Protein AF-A0A6A2FJX7-F1 (afdb_monomer_lite)

Sequence (366 aa):
MKFFAILILALLATTQVLWGQSGGRESLEQTYNAQRAATLMATHYNAATLQTLQKQVDVWAKLCLLESHNAENWFNYYMIVRQYQLQSNKGIISNEGDKSLTTIAAKMDSAITQKSFETYMVNYFEAPTYEKATQYLTDAEKISPQHPIILPELVKYYHHTGNYTQRNLLLQKLPQIAPKTGLYALSKAMADNLPDSSCVITNGEYDTYALWLAALNAGKHITVYSLKFEGTEKGHSNNTTPNASALQKVLTTIPKNKSVYISLTVNPDYYSTILPQLYNMGVCYQYSASAVDNIPFLNNTLVEKQPVSPYPSTGTEVLKNLMPGYIVLYRHYKTTDTTKAAQTKQAAKDFAQQLGFWNNYQSYFN

Radius of gyration: 26.8 Å; chains: 1; bounding box: 84×80×67 Å

Secondary structure (DSSP, 8-state):
---------------------SHHHHHHHHHHHTTHHHHHHHHTSS---HHHHHHHHHHHHHHHHHSTT-HHHHHHHHHHHHHHHHHHTTT---HHHHHHHHHHHHHHHHH--S--HHHHHHHHHH-SSHHHHHHHHHHHHHH-TT-TTTHHHHHHHHHHTT-HHHHHHHHTT-GGG-TTBHHHHHHHHHHHHSPTT-EEEESSHHHHHHHHHHHHHTT---EEEETTTTT-SS-S-------HHHHHHHHHHS-TTS-EEEETTS-HHHHGGGGGGEEE-SSEEEE-SS----HHHHIIIIIIS-TTPSPPSB-GGGGGGGHHHHHHHHHHHHHH-HHHHHHHHHHHHHHHHHTT-GGGTGGGG-

Structure (mmCIF, N/CA/C/O backbone):
data_AF-A0A6A2FJX7-F1
#
_entry.id   AF-A0A6A2FJX7-F1
#
loop_
_atom_site.group_PDB
_atom_site.id
_atom_site.type_symbol
_atom_site.label_atom_id
_atom_site.label_alt_id
_atom_site.label_comp_id
_atom_site.label_asym_id
_atom_site.label_entity_id
_atom_site.label_seq_id
_atom_site.pdbx_PDB_ins_code
_atom_site.Cartn_x
_atom_site.Cartn_y
_atom_site.Cartn_z
_atom_site.occupancy
_atom_site.B_iso_or_equiv
_atom_site.auth_seq_id
_atom_site.auth_comp_id
_atom_site.auth_asym_id
_atom_site.auth_atom_id
_atom_site.pdbx_PDB_model_num
ATOM 1 N N . MET A 1 1 ? 57.998 58.286 -13.154 1.00 32.59 1 MET A N 1
ATOM 2 C CA . MET A 1 1 ? 57.175 59.214 -13.965 1.00 32.59 1 MET A CA 1
ATOM 3 C C . MET A 1 1 ? 56.041 58.402 -14.554 1.00 32.59 1 MET A C 1
ATOM 5 O O . MET A 1 1 ? 56.302 57.495 -15.319 1.00 32.59 1 MET A O 1
ATOM 9 N N . LYS A 1 2 ? 54.909 58.390 -13.858 1.00 24.33 2 LYS A N 1
ATOM 10 C CA . LYS A 1 2 ? 53.730 59.242 -14.075 1.00 24.33 2 LYS A CA 1
ATOM 11 C C . LYS A 1 2 ? 52.904 58.791 -15.292 1.00 24.33 2 LYS A C 1
ATOM 13 O O . LYS A 1 2 ? 53.394 58.920 -16.400 1.00 24.33 2 LYS A O 1
ATOM 18 N N . PHE A 1 3 ? 51.772 58.119 -15.023 1.00 22.23 3 PHE A N 1
ATOM 19 C CA . PHE A 1 3 ? 50.376 58.604 -15.208 1.00 22.23 3 PHE A CA 1
ATOM 20 C C . PHE A 1 3 ? 49.955 58.524 -16.695 1.00 22.23 3 PHE A C 1
ATOM 22 O O . PHE A 1 3 ? 50.705 58.979 -17.539 1.00 22.23 3 PHE A O 1
ATOM 29 N N . PHE A 1 4 ? 48.804 58.015 -17.139 1.00 23.86 4 PHE A N 1
ATOM 30 C CA . PHE A 1 4 ? 47.545 57.540 -16.548 1.00 23.86 4 PHE A CA 1
ATOM 31 C C . PHE A 1 4 ? 46.803 56.806 -17.701 1.00 23.86 4 PHE A C 1
ATOM 33 O O . PHE A 1 4 ? 47.006 57.164 -18.855 1.00 23.86 4 PHE A O 1
ATOM 40 N N . ALA A 1 5 ? 46.134 55.674 -17.456 1.00 25.27 5 ALA A N 1
ATOM 41 C CA . ALA A 1 5 ? 44.665 55.554 -17.371 1.00 25.27 5 ALA A CA 1
ATOM 42 C C . ALA A 1 5 ? 43.927 55.882 -18.697 1.00 25.27 5 ALA A C 1
ATOM 44 O O . ALA A 1 5 ? 44.123 56.938 -19.278 1.00 25.27 5 ALA A O 1
ATOM 45 N N . ILE A 1 6 ? 43.031 55.032 -19.210 1.00 27.70 6 ILE A N 1
ATOM 46 C CA . ILE A 1 6 ? 41.711 54.783 -18.609 1.00 27.70 6 ILE A CA 1
ATOM 47 C C . ILE A 1 6 ? 41.029 53.532 -19.219 1.00 27.70 6 ILE A C 1
ATOM 49 O O . ILE A 1 6 ? 40.987 53.396 -20.436 1.00 27.70 6 ILE A O 1
ATOM 53 N N . LEU A 1 7 ? 40.440 52.729 -18.309 1.00 24.69 7 LEU A N 1
ATOM 54 C CA . LEU A 1 7 ? 39.303 51.780 -18.405 1.00 24.69 7 LEU A CA 1
ATOM 55 C C . LEU A 1 7 ? 39.411 50.597 -19.402 1.00 24.69 7 LEU A C 1
ATOM 57 O O . LEU A 1 7 ? 39.665 50.780 -20.576 1.00 24.69 7 LEU A O 1
ATOM 61 N N . ILE A 1 8 ? 39.149 49.338 -19.032 1.00 25.38 8 ILE A N 1
ATOM 62 C CA . ILE A 1 8 ? 38.046 48.856 -18.186 1.00 25.38 8 ILE A CA 1
ATOM 63 C C . ILE A 1 8 ? 38.514 47.715 -17.267 1.00 25.38 8 ILE A C 1
ATOM 65 O O . ILE A 1 8 ? 38.969 46.660 -17.701 1.00 25.38 8 ILE A O 1
ATOM 69 N N . LEU A 1 9 ? 38.333 47.958 -15.971 1.00 24.45 9 LEU A N 1
ATOM 70 C CA . LEU A 1 9 ? 38.294 46.984 -14.889 1.00 24.45 9 LEU A CA 1
ATOM 71 C C . LEU A 1 9 ? 36.961 46.227 -14.977 1.00 24.45 9 LEU A C 1
ATOM 73 O O . LEU A 1 9 ? 35.924 46.799 -14.656 1.00 24.45 9 LEU A O 1
ATOM 77 N N . ALA A 1 10 ? 36.986 44.963 -15.392 1.00 22.89 10 ALA A N 1
ATOM 78 C CA . ALA A 1 10 ? 35.996 43.963 -14.995 1.00 22.89 10 ALA A CA 1
ATOM 79 C C . ALA A 1 10 ? 36.497 42.560 -15.365 1.00 22.89 10 ALA A C 1
ATOM 81 O O . ALA A 1 10 ? 36.579 42.204 -16.534 1.00 22.89 10 ALA A O 1
ATOM 82 N N . LEU A 1 11 ? 36.782 41.772 -14.326 1.00 25.22 11 LEU A N 1
ATOM 83 C CA . LEU A 1 11 ? 36.926 40.314 -14.340 1.00 25.22 11 LEU A CA 1
ATOM 84 C C . LEU A 1 11 ? 38.168 39.725 -15.029 1.00 25.22 11 LEU A C 1
ATOM 86 O O . LEU A 1 11 ? 38.108 38.923 -15.955 1.00 25.22 11 LEU A O 1
ATOM 90 N N . LEU A 1 12 ? 39.305 39.970 -14.377 1.00 24.81 12 LEU A N 1
ATOM 91 C CA . LEU A 1 12 ? 40.209 38.880 -14.004 1.00 24.81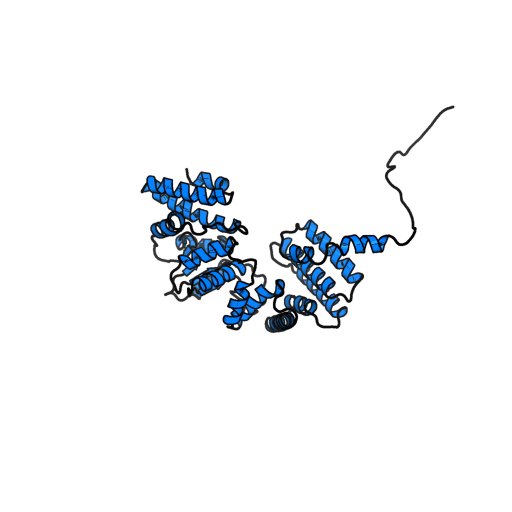 12 LEU A CA 1
ATOM 92 C C . LEU A 1 12 ? 39.443 37.866 -13.135 1.00 24.81 12 LEU A C 1
ATOM 94 O O . LEU A 1 12 ? 39.370 38.009 -11.919 1.00 24.81 12 LEU A O 1
ATOM 98 N N . ALA A 1 13 ? 38.864 36.852 -13.770 1.00 24.25 13 ALA A N 1
ATOM 99 C CA . ALA A 1 13 ? 38.635 35.546 -13.166 1.00 24.25 13 ALA A CA 1
ATOM 100 C C . ALA A 1 13 ? 38.558 34.499 -14.286 1.00 24.25 13 ALA A C 1
ATOM 102 O O . ALA A 1 13 ? 37.534 34.310 -14.933 1.00 24.25 13 ALA A O 1
ATOM 103 N N . THR A 1 14 ? 39.708 33.851 -14.486 1.00 26.73 14 THR A N 1
ATOM 104 C CA . THR A 1 14 ? 39.883 32.496 -15.033 1.00 26.73 14 THR A CA 1
ATOM 105 C C . THR A 1 14 ? 39.552 32.267 -16.514 1.00 26.73 14 THR A C 1
ATOM 107 O O . THR A 1 14 ? 38.539 31.684 -16.880 1.00 26.73 14 THR A O 1
ATOM 110 N N . THR A 1 15 ? 40.501 32.695 -17.353 1.00 26.95 15 THR A N 1
ATOM 111 C CA . THR A 1 15 ? 41.178 31.884 -18.390 1.00 26.95 15 THR A CA 1
ATOM 112 C C . THR A 1 15 ? 40.344 30.891 -19.218 1.00 26.95 15 THR A C 1
ATOM 114 O O . THR A 1 15 ? 40.236 29.707 -18.906 1.00 26.95 15 THR A O 1
ATOM 117 N N . GLN A 1 16 ? 39.917 31.371 -20.385 1.00 23.28 16 GLN A N 1
ATOM 118 C CA . GLN A 1 16 ? 40.201 30.749 -21.689 1.00 23.28 16 GLN A CA 1
ATOM 119 C C . GLN A 1 16 ? 41.732 30.451 -21.814 1.00 23.28 16 GLN A C 1
ATOM 121 O O . GLN A 1 16 ? 42.513 31.201 -21.242 1.00 23.28 16 GLN A O 1
ATOM 126 N N . VAL A 1 17 ? 42.301 29.457 -22.516 1.00 26.88 17 VAL A N 1
ATOM 127 C CA . VAL A 1 17 ? 41.831 28.623 -23.628 1.00 26.88 17 VAL A CA 1
ATOM 128 C C . VAL A 1 17 ? 42.918 27.576 -23.989 1.00 26.88 17 VAL A C 1
ATOM 130 O O . VAL A 1 17 ? 44.106 27.843 -23.856 1.00 26.88 17 VAL A O 1
ATOM 133 N N . LEU A 1 18 ? 42.457 26.441 -24.526 1.00 25.78 18 LEU A N 1
ATOM 134 C CA . LEU A 1 18 ? 43.074 25.524 -25.507 1.00 25.78 18 LEU A CA 1
ATOM 135 C C . LEU A 1 18 ? 44.169 24.481 -25.149 1.00 25.78 18 LEU A C 1
ATOM 137 O O . LEU A 1 18 ? 45.358 24.760 -25.123 1.00 25.78 18 LEU A O 1
ATOM 141 N N . TRP A 1 19 ? 43.686 23.227 -25.109 1.00 28.08 19 TRP A N 1
ATOM 142 C CA . TRP A 1 19 ? 44.184 21.988 -25.748 1.00 28.08 19 TRP A CA 1
ATOM 143 C C . TRP A 1 19 ? 45.569 21.423 -25.383 1.00 28.08 19 TRP A C 1
ATOM 145 O O . TRP A 1 19 ? 46.608 21.880 -25.841 1.00 28.08 19 TRP A O 1
ATOM 155 N N . GLY A 1 20 ? 45.526 20.273 -24.697 1.00 23.72 20 GLY A N 1
ATOM 156 C CA . GLY A 1 20 ? 46.658 19.373 -24.479 1.00 23.72 20 GLY A CA 1
ATOM 157 C C . GLY A 1 20 ? 46.232 18.030 -23.868 1.00 23.72 20 GLY A C 1
ATOM 158 O O . GLY A 1 20 ? 46.416 17.813 -22.685 1.00 23.72 20 GLY A O 1
ATOM 159 N N . GLN A 1 21 ? 45.622 17.175 -24.697 1.00 32.28 21 GLN A N 1
ATOM 160 C CA . GLN A 1 21 ? 45.654 15.698 -24.695 1.00 32.28 21 GLN A CA 1
ATOM 161 C C . GLN A 1 21 ? 45.256 14.861 -23.442 1.00 32.28 21 GLN A C 1
ATOM 163 O O . GLN A 1 21 ? 45.859 14.896 -22.378 1.00 32.28 21 GLN A O 1
ATOM 168 N N . SER A 1 22 ? 44.308 13.940 -23.679 1.00 32.31 22 SER A N 1
ATOM 169 C CA . SER A 1 22 ? 44.063 12.642 -23.000 1.00 32.31 22 SER A CA 1
ATOM 170 C C . SER A 1 22 ? 43.387 12.547 -21.616 1.00 32.31 22 SER A C 1
ATOM 172 O O . SER A 1 22 ? 42.877 11.479 -21.306 1.00 32.31 22 SER A O 1
ATOM 174 N N . GLY A 1 23 ? 43.217 13.618 -20.834 1.00 27.97 23 GLY A N 1
ATOM 175 C CA . GLY A 1 23 ? 42.648 13.508 -19.465 1.00 27.97 23 GLY A CA 1
ATOM 176 C C . GLY A 1 23 ? 41.108 13.475 -19.313 1.00 27.97 23 GLY A C 1
ATOM 177 O O . GLY A 1 23 ? 40.588 13.355 -18.202 1.00 27.97 23 GLY A O 1
ATOM 178 N N . GLY A 1 24 ? 40.345 13.628 -20.402 1.00 31.97 24 GLY A N 1
ATOM 179 C CA . GLY A 1 24 ? 38.882 13.814 -20.338 1.00 31.97 24 GLY A CA 1
ATOM 180 C C . GLY A 1 24 ? 38.048 12.529 -20.264 1.00 31.97 24 GLY A C 1
ATOM 181 O O . GLY A 1 24 ? 36.939 12.553 -19.739 1.00 31.97 24 GLY A O 1
ATOM 182 N N . ARG A 1 25 ? 38.562 11.407 -20.784 1.00 37.59 25 ARG A N 1
ATOM 183 C CA . ARG A 1 25 ? 37.856 10.112 -20.770 1.00 37.59 25 ARG A CA 1
ATOM 184 C C . ARG A 1 25 ? 38.068 9.365 -19.456 1.00 37.59 25 ARG A C 1
ATOM 186 O O . ARG A 1 25 ? 37.096 8.910 -18.869 1.00 37.59 25 ARG A O 1
ATOM 193 N N . GLU A 1 26 ? 39.297 9.355 -18.942 1.00 34.72 26 GLU A N 1
ATOM 194 C CA . GLU A 1 26 ? 39.631 8.676 -17.683 1.00 34.72 26 GLU A CA 1
ATOM 195 C C . GLU A 1 26 ? 38.956 9.315 -16.464 1.00 34.72 26 GLU A C 1
ATOM 197 O O . GLU A 1 26 ? 38.503 8.597 -15.581 1.00 34.72 26 GLU A O 1
ATOM 202 N N . SER A 1 27 ? 38.801 10.644 -16.421 1.00 43.03 27 SER A N 1
ATOM 203 C CA . SER A 1 27 ? 38.123 11.307 -15.294 1.00 43.03 27 SER A CA 1
ATOM 204 C C . SER A 1 27 ? 36.605 11.093 -15.295 1.00 43.03 27 SER A C 1
ATOM 206 O O . SER A 1 27 ? 35.997 10.980 -14.225 1.00 43.03 27 SER A O 1
ATOM 208 N N . LEU A 1 28 ? 35.991 10.968 -16.477 1.00 41.03 28 LEU A N 1
ATOM 209 C CA . LEU A 1 28 ? 34.579 10.614 -16.609 1.00 41.03 28 LEU A CA 1
ATOM 210 C C . LEU A 1 28 ? 34.341 9.130 -16.350 1.00 41.03 28 LEU A C 1
ATOM 212 O O . LEU A 1 28 ? 33.343 8.835 -15.721 1.00 41.03 28 LEU A O 1
ATOM 216 N N . GLU A 1 29 ? 35.234 8.220 -16.745 1.00 39.03 29 GLU A N 1
ATOM 217 C CA . GLU A 1 29 ? 35.116 6.779 -16.466 1.00 39.03 29 GLU A CA 1
ATOM 218 C C . GLU A 1 29 ? 35.438 6.423 -15.003 1.00 39.03 29 GLU A C 1
ATOM 220 O O . GLU A 1 29 ? 34.772 5.570 -14.418 1.00 39.03 29 GLU A O 1
ATOM 225 N N . GLN A 1 30 ? 36.400 7.092 -14.358 1.00 38.00 30 GLN A N 1
ATOM 226 C CA . GLN A 1 30 ? 36.784 6.800 -12.966 1.00 38.00 30 GLN A CA 1
ATOM 227 C C . GLN A 1 30 ? 35.785 7.335 -11.933 1.00 38.00 30 GLN A C 1
ATOM 229 O O . GLN A 1 30 ? 35.464 6.630 -10.976 1.00 38.00 30 GLN A O 1
ATOM 234 N N . THR A 1 31 ? 35.212 8.527 -12.147 1.00 40.97 31 THR A N 1
ATOM 235 C CA . THR A 1 31 ? 34.111 9.054 -11.301 1.00 40.97 31 THR A CA 1
ATOM 236 C C . THR A 1 31 ? 32.842 8.197 -11.418 1.00 40.97 31 THR A C 1
ATOM 238 O O . THR A 1 31 ? 31.934 8.256 -10.594 1.00 40.97 31 THR A O 1
ATOM 241 N N . TYR A 1 32 ? 32.783 7.372 -12.454 1.00 42.72 32 TYR A N 1
ATOM 242 C CA . TYR A 1 32 ? 31.590 6.708 -12.928 1.00 42.72 32 TYR A CA 1
ATOM 243 C C . TYR A 1 32 ? 31.599 5.211 -12.639 1.00 42.72 32 TYR A C 1
ATOM 245 O O . TYR A 1 32 ? 30.581 4.687 -12.212 1.00 42.72 32 TYR A O 1
ATOM 253 N N . ASN A 1 33 ? 32.739 4.531 -12.738 1.00 41.12 33 ASN A N 1
ATOM 254 C CA . ASN A 1 33 ? 32.827 3.082 -12.546 1.00 41.12 33 ASN A CA 1
ATOM 255 C C . ASN A 1 33 ? 32.845 2.634 -11.071 1.00 41.12 33 ASN A C 1
ATOM 257 O O . ASN A 1 33 ? 32.415 1.522 -10.777 1.00 41.12 33 ASN A O 1
ATOM 261 N N . ALA A 1 34 ? 33.242 3.482 -10.116 1.00 38.44 34 ALA A N 1
ATOM 262 C CA . ALA A 1 34 ? 33.296 3.093 -8.697 1.00 38.44 34 ALA A CA 1
ATOM 263 C C . ALA A 1 34 ? 31.963 3.277 -7.935 1.00 38.44 34 ALA A C 1
ATOM 265 O O . ALA A 1 34 ? 31.749 2.649 -6.901 1.00 38.44 34 ALA A O 1
ATOM 266 N N . GLN A 1 35 ? 31.041 4.106 -8.444 1.00 35.75 35 GLN A N 1
ATOM 267 C CA . GLN A 1 35 ? 29.742 4.393 -7.807 1.00 35.75 35 GLN A CA 1
ATOM 268 C C . GLN A 1 35 ? 28.544 3.675 -8.464 1.00 35.75 35 GLN A C 1
ATOM 270 O O . GLN A 1 35 ? 27.438 3.728 -7.915 1.00 35.75 35 GLN A O 1
ATOM 275 N N . ARG A 1 36 ? 28.729 3.003 -9.616 1.00 45.00 36 ARG A N 1
ATOM 276 C CA . ARG A 1 36 ? 27.643 2.786 -10.592 1.00 45.00 36 ARG A CA 1
ATOM 277 C C . ARG A 1 36 ? 26.714 1.590 -10.440 1.00 45.00 36 ARG A C 1
ATOM 279 O O . ARG A 1 36 ? 25.547 1.754 -10.748 1.00 45.00 36 ARG A O 1
ATOM 286 N N . ALA A 1 37 ? 27.137 0.416 -9.991 1.00 40.09 37 ALA A N 1
ATOM 287 C CA . ALA A 1 37 ? 26.229 -0.742 -10.058 1.00 40.09 37 ALA A CA 1
ATOM 288 C C . ALA A 1 37 ? 25.327 -0.876 -8.812 1.00 40.09 37 ALA A C 1
ATOM 290 O O . ALA A 1 37 ? 24.130 -1.133 -8.916 1.00 40.09 37 ALA A O 1
ATOM 291 N N . ALA A 1 38 ? 25.872 -0.636 -7.615 1.00 34.19 38 ALA A N 1
ATOM 292 C CA . ALA A 1 38 ? 25.143 -0.847 -6.359 1.00 34.19 38 ALA A CA 1
ATOM 293 C C . ALA A 1 38 ? 24.299 0.368 -5.917 1.00 34.19 38 ALA A C 1
ATOM 295 O O . ALA A 1 38 ? 23.233 0.202 -5.325 1.00 34.19 38 ALA A O 1
ATOM 296 N N . THR A 1 39 ? 24.737 1.593 -6.231 1.00 38.31 39 THR A N 1
ATOM 297 C CA . THR A 1 39 ? 24.048 2.830 -5.814 1.00 38.31 39 THR A CA 1
ATOM 298 C C . THR A 1 39 ? 22.871 3.183 -6.730 1.00 38.31 39 THR A C 1
ATOM 300 O O . THR A 1 39 ? 21.885 3.751 -6.269 1.00 38.31 39 THR A O 1
ATOM 303 N N . LEU A 1 40 ? 22.928 2.819 -8.017 1.00 43.59 40 LEU A N 1
ATOM 304 C CA . LEU A 1 40 ? 21.886 3.157 -8.995 1.00 43.59 40 LEU A CA 1
ATOM 305 C C . LEU A 1 40 ? 20.632 2.292 -8.871 1.00 43.59 40 LEU A C 1
ATOM 307 O O . LEU A 1 40 ? 19.528 2.816 -8.982 1.00 43.59 40 LEU A O 1
ATOM 311 N N . MET A 1 41 ? 20.754 1.012 -8.517 1.00 40.62 41 MET A N 1
ATOM 312 C CA . MET A 1 41 ? 19.580 0.209 -8.144 1.00 40.62 41 MET A CA 1
ATOM 313 C C . MET A 1 41 ? 18.903 0.739 -6.866 1.00 40.62 41 MET A C 1
ATOM 315 O O . MET A 1 41 ? 17.680 0.668 -6.737 1.00 40.62 41 MET A O 1
ATOM 319 N N . ALA A 1 42 ? 19.667 1.361 -5.959 1.00 35.47 42 ALA A N 1
ATOM 320 C CA . ALA A 1 42 ? 19.131 2.002 -4.760 1.00 35.47 42 ALA A CA 1
ATOM 321 C C . ALA A 1 42 ? 18.431 3.350 -5.040 1.00 35.47 42 ALA A C 1
ATOM 323 O O . ALA A 1 42 ? 17.578 3.759 -4.251 1.00 35.47 42 ALA A O 1
ATOM 324 N N . THR A 1 43 ? 18.729 4.044 -6.147 1.00 41.66 43 THR A N 1
ATOM 325 C CA . THR A 1 43 ? 18.054 5.308 -6.512 1.00 41.66 43 THR A CA 1
ATOM 326 C C . THR A 1 43 ? 16.741 5.114 -7.255 1.00 41.66 43 THR A C 1
ATOM 328 O O . THR A 1 43 ? 15.934 6.033 -7.261 1.00 41.66 43 THR A O 1
ATOM 331 N N . HIS A 1 44 ? 16.466 3.928 -7.809 1.00 43.66 44 HIS A N 1
ATOM 332 C CA . HIS A 1 44 ? 15.192 3.678 -8.495 1.00 43.66 44 HIS A CA 1
ATOM 333 C C . HIS A 1 44 ? 13.988 3.570 -7.539 1.00 43.66 44 HIS A C 1
ATOM 335 O O . HIS A 1 44 ? 12.838 3.575 -7.975 1.00 43.66 44 HIS A O 1
ATOM 341 N N . TYR A 1 45 ? 14.253 3.481 -6.234 1.00 40.53 45 TYR A N 1
ATOM 342 C CA . TYR A 1 45 ? 13.247 3.306 -5.186 1.00 40.53 45 TYR A CA 1
ATOM 343 C C . TYR A 1 45 ? 13.334 4.346 -4.060 1.00 40.53 45 TYR A C 1
ATOM 345 O O . TYR A 1 45 ? 12.478 4.347 -3.178 1.00 40.53 45 TYR A O 1
ATOM 353 N N . ASN A 1 46 ? 14.330 5.238 -4.082 1.00 47.16 46 ASN A N 1
ATOM 354 C CA . ASN A 1 46 ? 14.499 6.285 -3.075 1.00 47.16 46 ASN A CA 1
ATOM 355 C C . ASN A 1 46 ? 14.090 7.655 -3.625 1.00 47.16 46 ASN A C 1
ATOM 357 O O . ASN A 1 46 ? 14.266 7.939 -4.806 1.00 47.16 46 ASN A O 1
ATOM 361 N N . ALA A 1 47 ? 13.567 8.512 -2.745 1.00 53.19 47 ALA A N 1
ATOM 362 C CA . ALA A 1 47 ? 13.072 9.855 -3.049 1.00 53.19 47 ALA A CA 1
ATOM 363 C C . ALA A 1 47 ? 14.199 10.820 -3.477 1.00 53.19 47 ALA A C 1
ATOM 365 O O . ALA A 1 47 ? 14.603 11.709 -2.727 1.00 53.19 47 ALA A O 1
ATOM 366 N N . ALA A 1 48 ? 14.734 10.643 -4.686 1.00 67.88 48 ALA A N 1
ATOM 367 C CA . ALA A 1 48 ? 15.612 11.618 -5.316 1.00 67.88 48 ALA A CA 1
ATOM 368 C C . ALA A 1 48 ? 14.843 12.932 -5.537 1.00 67.88 48 ALA A C 1
ATOM 370 O O . ALA A 1 48 ? 13.643 12.933 -5.794 1.00 67.88 48 ALA A O 1
ATOM 371 N N . THR A 1 49 ? 15.508 14.083 -5.432 1.00 82.50 49 THR A N 1
ATOM 372 C CA . THR A 1 49 ? 14.871 15.359 -5.791 1.00 82.50 49 THR A CA 1
ATOM 373 C C . THR A 1 49 ? 14.708 15.449 -7.310 1.00 82.50 49 THR A C 1
ATOM 375 O O . THR A 1 49 ? 15.491 14.858 -8.056 1.00 82.50 49 THR A O 1
ATOM 378 N N . LEU A 1 50 ? 13.748 16.248 -7.790 1.00 85.94 50 LEU A N 1
ATOM 379 C CA . LEU A 1 50 ? 13.584 16.504 -9.230 1.00 85.94 50 LEU A CA 1
ATOM 380 C C . LEU A 1 50 ? 14.880 17.000 -9.889 1.00 85.94 50 LEU A C 1
ATOM 382 O O . LEU A 1 50 ? 15.192 16.616 -11.012 1.00 85.94 50 LEU A O 1
ATOM 386 N N . GLN A 1 51 ? 15.667 17.805 -9.170 1.00 86.81 51 GLN A N 1
ATOM 387 C CA . GLN A 1 51 ? 16.968 18.275 -9.643 1.00 86.81 51 GLN A CA 1
ATOM 388 C C . GLN A 1 51 ? 17.973 17.125 -9.804 1.00 86.81 51 GLN A C 1
ATOM 390 O O . GLN A 1 51 ? 18.720 17.093 -10.782 1.00 86.81 51 GLN A O 1
ATOM 395 N N . THR A 1 52 ? 18.004 16.180 -8.861 1.00 85.12 52 THR A N 1
ATOM 396 C CA . THR A 1 52 ? 18.862 14.992 -8.952 1.00 85.12 52 THR A CA 1
ATOM 397 C C . THR A 1 52 ? 18.437 14.098 -10.112 1.00 85.12 52 THR A C 1
ATOM 399 O O . THR A 1 52 ? 19.295 13.681 -10.887 1.00 85.12 52 THR A O 1
ATOM 402 N N . LEU A 1 53 ? 17.133 13.862 -10.281 1.00 87.06 53 LEU A N 1
ATOM 403 C CA . LEU A 1 53 ? 16.605 13.084 -11.403 1.00 87.06 53 LEU A CA 1
ATOM 404 C C . LEU A 1 53 ? 16.969 13.719 -12.750 1.00 87.06 53 LEU A C 1
ATOM 406 O O . LEU A 1 53 ? 17.474 13.024 -13.624 1.00 87.06 53 LEU A O 1
ATOM 410 N N . GLN A 1 54 ? 16.814 15.040 -12.895 1.00 89.19 54 GLN A N 1
ATOM 411 C CA . GLN A 1 54 ? 17.188 15.746 -14.126 1.00 89.19 54 GLN A CA 1
ATOM 412 C C . GLN A 1 54 ? 18.675 15.573 -14.469 1.00 89.19 54 GLN A C 1
ATOM 414 O O . GLN A 1 54 ? 19.018 15.275 -15.609 1.00 89.19 54 GLN A O 1
ATOM 419 N N . LYS A 1 55 ? 19.574 15.705 -13.484 1.00 86.31 55 LYS A N 1
ATOM 420 C CA . LYS A 1 55 ? 21.012 15.479 -13.710 1.00 86.31 55 LYS A CA 1
ATOM 421 C C . LYS A 1 55 ? 21.293 14.047 -14.167 1.00 86.31 55 LYS A C 1
ATOM 423 O O . LYS A 1 55 ? 22.144 13.836 -15.027 1.00 86.31 55 LYS A O 1
ATOM 428 N N . GLN A 1 56 ? 20.593 13.066 -13.598 1.00 86.88 56 GLN A N 1
ATOM 429 C CA . GLN A 1 56 ? 20.743 11.670 -13.999 1.00 86.88 56 GLN A CA 1
ATOM 430 C C . GLN A 1 56 ? 20.204 11.423 -15.414 1.00 86.88 56 GLN A C 1
ATOM 432 O O . GLN A 1 56 ? 20.865 10.724 -16.175 1.00 86.88 56 GLN A O 1
ATOM 437 N N . VAL A 1 57 ? 19.081 12.039 -15.802 1.00 91.06 57 VAL A N 1
ATOM 438 C CA . VAL A 1 57 ? 18.561 12.013 -17.184 1.00 91.06 57 VAL A CA 1
ATOM 439 C C . VAL A 1 57 ? 19.643 12.453 -18.177 1.00 91.06 57 VAL A C 1
ATOM 441 O O . VAL A 1 57 ? 19.907 11.739 -19.144 1.00 91.06 57 VAL A O 1
ATOM 444 N N . ASP A 1 58 ? 20.321 13.574 -17.912 1.00 85.75 58 ASP A N 1
ATOM 445 C CA . ASP A 1 58 ? 21.362 14.107 -18.803 1.00 85.75 58 ASP A CA 1
ATOM 446 C C . ASP A 1 58 ? 22.590 13.190 -18.891 1.00 85.75 58 ASP A C 1
ATOM 448 O O . ASP A 1 58 ? 23.193 13.043 -19.958 1.00 85.75 58 ASP A O 1
ATOM 452 N N . VAL A 1 59 ? 22.978 12.576 -17.768 1.00 88.06 59 VAL A N 1
ATOM 453 C CA . VAL A 1 59 ? 24.066 11.594 -17.728 1.00 88.06 59 VAL A CA 1
ATOM 454 C C . VAL A 1 59 ? 23.684 10.385 -18.573 1.00 88.06 59 VAL A C 1
ATOM 456 O O . VAL A 1 59 ? 24.380 10.088 -19.536 1.00 88.06 59 VAL A O 1
ATOM 459 N N . TRP A 1 60 ? 22.554 9.739 -18.290 1.00 90.88 60 TRP A N 1
ATOM 460 C CA . TRP A 1 60 ? 22.097 8.542 -19.000 1.00 90.88 60 TRP A CA 1
ATOM 461 C C . TRP A 1 60 ? 21.921 8.743 -20.505 1.00 90.88 60 TRP A C 1
ATOM 463 O O . TRP A 1 60 ? 22.359 7.893 -21.283 1.00 90.88 60 TRP A O 1
ATOM 473 N N . ALA A 1 61 ? 21.421 9.905 -20.927 1.00 92.19 61 ALA A N 1
ATOM 474 C CA . ALA A 1 61 ? 21.339 10.260 -22.339 1.00 92.19 61 ALA A CA 1
ATOM 475 C C . ALA A 1 61 ? 22.718 10.259 -23.028 1.00 92.19 61 ALA A C 1
ATOM 477 O O . ALA A 1 61 ? 22.873 9.681 -24.103 1.00 92.19 61 ALA A O 1
ATOM 478 N N . LYS A 1 62 ? 23.741 10.868 -22.409 1.00 89.88 62 LYS A N 1
ATOM 479 C CA . LYS A 1 62 ? 25.104 10.929 -22.975 1.00 89.88 62 LYS A CA 1
ATOM 480 C C . LYS A 1 62 ? 25.744 9.551 -23.096 1.00 89.88 62 LYS A C 1
ATOM 482 O O . LYS A 1 62 ? 26.472 9.293 -24.046 1.00 89.88 62 LYS A O 1
ATOM 487 N N . LEU A 1 63 ? 25.461 8.660 -22.159 1.00 89.00 63 LEU A N 1
ATOM 488 C CA . LEU A 1 63 ? 26.046 7.321 -22.147 1.00 89.00 63 LEU A CA 1
ATOM 489 C C . LEU A 1 63 ? 25.449 6.423 -23.210 1.00 89.00 63 LEU A C 1
ATOM 491 O O . LEU A 1 63 ? 26.178 5.664 -23.830 1.00 89.00 63 LEU A O 1
ATOM 495 N N . CYS A 1 64 ? 24.153 6.567 -23.484 1.00 92.25 64 CYS A N 1
ATOM 496 C CA . CYS A 1 64 ? 23.525 5.887 -24.612 1.00 92.25 64 CYS A CA 1
ATOM 497 C C . CYS A 1 64 ? 24.128 6.330 -25.959 1.00 92.25 64 CYS A C 1
ATOM 499 O O . CYS A 1 64 ? 24.112 5.562 -26.914 1.00 92.25 64 CYS A O 1
ATOM 501 N N . LEU A 1 65 ? 24.681 7.548 -26.054 1.00 90.25 65 LEU A N 1
ATOM 502 C CA . LEU A 1 65 ? 25.414 7.995 -27.247 1.00 90.25 65 LEU A CA 1
ATOM 503 C C . LEU A 1 65 ? 26.829 7.405 -27.325 1.00 90.25 65 LEU A C 1
ATOM 505 O O . LEU A 1 65 ? 27.304 7.120 -28.421 1.00 90.25 65 LEU A O 1
ATOM 509 N N . LEU A 1 66 ? 27.508 7.246 -26.185 1.00 90.69 66 LEU A N 1
ATOM 510 C CA . LEU A 1 66 ? 28.874 6.711 -26.119 1.00 90.69 66 LEU A CA 1
ATOM 511 C C . LEU A 1 66 ? 28.917 5.182 -26.253 1.00 90.69 66 LEU A C 1
ATOM 513 O O . LEU A 1 66 ? 29.828 4.645 -26.876 1.00 90.69 66 LEU A O 1
ATOM 517 N N . GLU A 1 67 ? 27.927 4.498 -25.687 1.00 92.19 67 GLU A N 1
ATOM 518 C CA . GLU A 1 67 ? 27.816 3.042 -25.596 1.00 92.19 67 GLU A CA 1
ATOM 519 C C . GLU A 1 67 ? 26.425 2.597 -26.073 1.00 92.19 67 GLU A C 1
ATOM 521 O O . GLU A 1 67 ? 25.637 2.010 -25.329 1.00 92.19 67 GLU A O 1
ATOM 526 N N . SER A 1 68 ? 26.096 2.898 -27.329 1.00 93.12 68 SER A N 1
ATOM 527 C CA . SER A 1 68 ? 24.758 2.654 -27.889 1.00 93.12 68 SER A CA 1
ATOM 528 C C . SER A 1 68 ? 24.347 1.181 -27.916 1.00 93.12 68 SER A C 1
ATOM 530 O O . SER A 1 68 ? 23.155 0.889 -27.919 1.00 93.12 68 SER A O 1
ATOM 532 N N . HIS A 1 69 ? 25.299 0.250 -27.879 1.00 93.94 69 HIS A N 1
ATOM 533 C CA . HIS A 1 69 ? 25.032 -1.191 -27.838 1.00 93.94 69 HIS A CA 1
ATOM 534 C C . HIS A 1 69 ? 24.862 -1.752 -26.414 1.00 93.94 69 HIS A C 1
ATOM 536 O O . HIS A 1 69 ? 24.703 -2.959 -26.248 1.00 93.94 69 HIS A O 1
ATOM 542 N N . ASN A 1 70 ? 24.889 -0.902 -25.382 1.00 94.25 70 ASN A N 1
ATOM 543 C CA . ASN A 1 70 ? 24.707 -1.312 -23.994 1.00 94.25 70 ASN A CA 1
ATOM 544 C C . ASN A 1 70 ? 23.226 -1.199 -23.581 1.00 94.25 70 ASN A C 1
ATOM 546 O O . ASN A 1 70 ? 22.712 -0.105 -23.336 1.00 94.25 70 ASN A O 1
ATOM 550 N N . ALA A 1 71 ? 22.538 -2.341 -23.487 1.00 95.31 71 ALA A N 1
ATOM 551 C CA . ALA A 1 71 ? 21.120 -2.403 -23.129 1.00 95.31 71 ALA A CA 1
ATOM 552 C C . ALA A 1 71 ? 20.831 -1.860 -21.715 1.00 95.31 71 ALA A C 1
ATOM 554 O O . ALA A 1 71 ? 19.789 -1.239 -21.498 1.00 95.31 71 ALA A O 1
ATOM 555 N N . GLU A 1 72 ? 21.763 -2.024 -20.774 1.00 94.12 72 GLU A N 1
ATOM 556 C CA . GLU A 1 72 ? 21.639 -1.513 -19.404 1.00 94.12 72 GLU A CA 1
ATOM 557 C C . GLU A 1 72 ? 21.635 0.019 -19.376 1.00 94.12 72 GLU A C 1
ATOM 559 O O . GLU A 1 72 ? 20.832 0.627 -18.664 1.00 94.12 72 GLU A O 1
ATOM 564 N N . ASN A 1 73 ? 22.467 0.668 -20.198 1.00 92.88 73 ASN A N 1
ATOM 565 C CA . ASN A 1 73 ? 22.458 2.127 -20.309 1.00 92.88 73 ASN A CA 1
ATOM 566 C C . ASN A 1 73 ? 21.105 2.650 -20.809 1.00 92.88 73 ASN A C 1
ATOM 568 O O . ASN A 1 73 ? 20.571 3.600 -20.232 1.00 92.88 73 ASN A O 1
ATOM 572 N N . TRP A 1 74 ? 20.529 2.009 -21.830 1.00 96.69 74 TRP A N 1
ATOM 573 C CA . TRP A 1 74 ? 19.211 2.374 -22.352 1.00 96.69 74 TRP A CA 1
ATOM 574 C C . TRP A 1 74 ? 18.095 2.153 -21.338 1.00 96.69 74 TRP A C 1
ATOM 576 O O . TRP A 1 74 ? 17.241 3.023 -21.173 1.00 96.69 74 TRP A O 1
ATOM 586 N N . PHE A 1 75 ? 18.110 1.024 -20.631 1.00 95.44 75 PHE A N 1
ATOM 587 C CA . PHE A 1 75 ? 17.112 0.739 -19.609 1.00 95.44 75 PHE A CA 1
ATOM 588 C C . PHE A 1 75 ? 17.178 1.731 -18.451 1.00 95.44 75 PHE A C 1
ATOM 590 O O . PHE A 1 75 ? 16.153 2.295 -18.073 1.00 95.44 75 PHE A O 1
ATOM 597 N N . ASN A 1 76 ? 18.374 2.032 -17.946 1.00 92.12 76 ASN A N 1
ATOM 598 C CA . ASN A 1 76 ? 18.550 3.050 -16.914 1.00 92.12 76 ASN A CA 1
ATOM 599 C C . ASN A 1 76 ? 18.113 4.440 -17.400 1.00 92.12 76 ASN A C 1
ATOM 601 O O . ASN A 1 76 ? 17.477 5.181 -16.648 1.00 92.12 76 ASN A O 1
ATOM 605 N N . TYR A 1 77 ? 18.390 4.785 -18.663 1.00 95.44 77 TYR A N 1
ATOM 606 C CA . TYR A 1 77 ? 17.917 6.034 -19.258 1.00 95.44 77 TYR A CA 1
ATOM 607 C C . TYR A 1 77 ? 16.387 6.102 -19.330 1.00 95.44 77 TYR A C 1
ATOM 609 O O . TYR A 1 77 ? 15.781 7.094 -18.922 1.00 95.44 77 TYR A O 1
ATOM 617 N N . TYR A 1 78 ? 15.750 5.029 -19.792 1.00 96.06 78 TYR A N 1
ATOM 618 C CA . TYR A 1 78 ? 14.299 4.919 -19.831 1.00 96.06 78 TYR A CA 1
ATOM 619 C C . TYR A 1 78 ? 13.695 5.051 -18.424 1.00 96.06 78 TYR A C 1
ATOM 621 O O . TYR A 1 78 ? 12.805 5.872 -18.188 1.00 96.06 78 TYR A O 1
ATOM 629 N N . MET A 1 79 ? 14.222 4.294 -17.457 1.00 92.81 79 MET A N 1
ATOM 630 C CA . MET A 1 79 ? 13.712 4.263 -16.088 1.00 92.81 79 MET A CA 1
ATOM 631 C C . MET A 1 79 ? 13.851 5.606 -15.375 1.00 92.81 79 MET A C 1
ATOM 633 O O . MET A 1 79 ? 12.913 6.024 -14.689 1.00 92.81 79 MET A O 1
ATOM 637 N N . ILE A 1 80 ? 14.969 6.315 -15.559 1.00 92.31 80 ILE A N 1
ATOM 638 C CA . ILE A 1 80 ? 15.160 7.615 -14.914 1.00 92.31 80 ILE A CA 1
ATOM 639 C C . ILE A 1 80 ? 14.250 8.692 -15.507 1.00 92.31 80 ILE A C 1
ATOM 641 O O . ILE A 1 80 ? 13.692 9.500 -14.765 1.00 92.31 80 ILE A O 1
ATOM 645 N N . VAL A 1 81 ? 14.034 8.676 -16.828 1.00 93.38 81 VAL A N 1
ATOM 646 C CA . VAL A 1 81 ? 13.077 9.579 -17.479 1.00 93.38 81 VAL A CA 1
ATOM 647 C C . VAL A 1 81 ? 11.671 9.271 -16.980 1.00 93.38 81 VAL A C 1
ATOM 649 O O . VAL A 1 81 ? 10.944 10.188 -16.599 1.00 93.38 81 VAL A O 1
ATOM 652 N N . ARG A 1 82 ? 11.306 7.990 -16.875 1.00 92.06 82 ARG A N 1
ATOM 653 C CA . ARG A 1 82 ? 10.001 7.571 -16.355 1.00 92.06 82 ARG A CA 1
ATOM 654 C C . ARG A 1 82 ? 9.782 8.052 -14.920 1.00 92.06 82 ARG A C 1
ATOM 656 O O . ARG A 1 82 ? 8.718 8.582 -14.608 1.00 92.06 82 ARG A O 1
ATOM 663 N N . GLN A 1 83 ? 10.782 7.911 -14.050 1.00 89.00 83 GLN A N 1
ATOM 664 C CA . GLN A 1 83 ? 10.719 8.408 -12.671 1.00 89.00 83 GLN A CA 1
ATOM 665 C C . GLN A 1 83 ? 10.617 9.928 -12.602 1.00 89.00 83 GLN A C 1
ATOM 667 O O . GLN A 1 83 ? 9.798 10.441 -11.841 1.00 89.00 83 GLN A O 1
ATOM 672 N N . TYR A 1 84 ? 11.388 10.647 -13.420 1.00 90.06 84 TYR A N 1
ATOM 673 C CA . TYR A 1 84 ? 11.292 12.099 -13.520 1.00 90.06 84 TYR A CA 1
ATOM 674 C C . TYR A 1 84 ? 9.875 12.544 -13.893 1.00 90.06 84 TYR A C 1
ATOM 676 O O . TYR A 1 84 ? 9.331 13.421 -13.227 1.00 90.06 84 TYR A O 1
ATOM 684 N N . GLN A 1 85 ? 9.253 11.909 -14.895 1.00 89.88 85 GLN A N 1
ATOM 685 C CA . GLN A 1 85 ? 7.878 12.215 -15.310 1.00 89.88 85 GLN A CA 1
ATOM 686 C C . GLN A 1 85 ? 6.867 11.947 -14.192 1.00 89.88 85 GLN A C 1
ATOM 688 O O . GLN A 1 85 ? 6.033 12.795 -13.883 1.00 89.88 85 GLN A O 1
ATOM 693 N N . LEU A 1 86 ? 6.967 10.790 -13.532 1.00 86.06 86 LEU A N 1
ATOM 694 C CA . LEU A 1 86 ? 6.093 10.471 -12.406 1.00 86.06 86 LEU A CA 1
ATOM 695 C C . LEU A 1 86 ? 6.249 11.486 -11.271 1.00 86.06 86 LEU A C 1
ATOM 697 O O . LEU A 1 86 ? 5.255 11.949 -10.721 1.00 86.06 86 LEU A O 1
ATOM 701 N N . GLN A 1 87 ? 7.473 11.864 -10.913 1.00 86.12 87 GLN A N 1
ATOM 702 C CA . GLN A 1 87 ? 7.687 12.781 -9.800 1.00 86.12 87 GLN A CA 1
ATOM 703 C C . GLN A 1 87 ? 7.311 14.228 -10.141 1.00 86.12 87 GLN A C 1
ATOM 705 O O . GLN A 1 87 ? 6.801 14.941 -9.276 1.00 86.12 87 GLN A O 1
ATOM 710 N N . SER A 1 88 ? 7.533 14.668 -11.381 1.00 87.62 88 SER A N 1
ATOM 711 C CA . SER A 1 88 ? 7.204 16.030 -11.815 1.00 87.62 88 SER A CA 1
ATOM 712 C C . SER A 1 88 ? 5.697 16.241 -11.961 1.00 87.62 88 SER A C 1
ATOM 714 O O . SER A 1 88 ? 5.215 17.359 -11.789 1.00 87.62 88 SER A O 1
ATOM 716 N N . ASN A 1 89 ? 4.944 15.164 -12.197 1.00 85.44 89 ASN A N 1
ATOM 717 C CA . ASN A 1 89 ? 3.518 15.216 -12.487 1.00 85.44 89 ASN A CA 1
ATOM 718 C C . ASN A 1 89 ? 2.683 14.319 -11.551 1.00 85.44 89 ASN A C 1
ATOM 720 O O . ASN A 1 89 ? 1.780 13.599 -11.972 1.00 85.44 89 ASN A O 1
ATOM 724 N N . LYS A 1 90 ? 2.976 14.374 -10.242 1.00 81.44 90 LYS A N 1
ATOM 725 C CA . LYS A 1 90 ? 2.153 13.787 -9.157 1.00 81.44 90 LYS A CA 1
ATOM 726 C C . LYS A 1 90 ? 1.781 12.307 -9.362 1.00 81.44 90 LYS A C 1
ATOM 728 O O . LYS A 1 90 ? 0.675 11.879 -9.043 1.00 81.44 90 LYS A O 1
ATOM 733 N N . GLY A 1 91 ? 2.716 11.520 -9.877 1.00 77.38 91 GLY A N 1
ATOM 734 C CA . GLY A 1 91 ? 2.566 10.088 -10.120 1.00 77.38 91 GLY A CA 1
ATOM 735 C C . GLY A 1 91 ? 1.897 9.733 -11.448 1.00 77.38 91 GLY A C 1
ATOM 736 O O . GLY A 1 91 ? 1.517 8.578 -11.626 1.00 77.38 91 GLY A O 1
ATOM 737 N N . ILE A 1 92 ? 1.751 10.687 -12.371 1.00 80.56 92 ILE A N 1
ATOM 738 C CA . ILE A 1 92 ? 1.130 10.487 -13.684 1.00 80.56 92 ILE A CA 1
ATOM 739 C C . ILE A 1 92 ? 2.149 10.817 -14.776 1.00 80.56 92 ILE A C 1
ATOM 741 O O . ILE A 1 92 ? 2.804 11.850 -14.727 1.00 80.56 92 ILE A O 1
ATOM 745 N N . ILE A 1 93 ? 2.269 9.973 -15.796 1.00 85.19 93 ILE A N 1
ATOM 746 C CA . ILE A 1 93 ? 3.074 10.284 -16.987 1.00 85.19 93 ILE A CA 1
ATOM 747 C C . ILE A 1 93 ? 2.222 11.166 -17.913 1.00 85.19 93 ILE A C 1
ATOM 749 O O . ILE A 1 93 ? 1.099 10.792 -18.243 1.00 85.19 93 ILE A O 1
ATOM 753 N N . SER A 1 94 ? 2.715 12.354 -18.281 1.00 87.25 94 SER A N 1
ATOM 754 C CA . SER A 1 94 ? 2.026 13.246 -19.227 1.00 87.25 94 SER A CA 1
ATOM 755 C C . SER A 1 94 ? 2.116 12.723 -20.664 1.00 87.25 94 SER A C 1
ATOM 757 O O . SER A 1 94 ? 2.958 11.881 -20.962 1.00 87.25 94 SER A O 1
ATOM 759 N N . ASN A 1 95 ? 1.313 13.267 -21.583 1.00 88.50 95 ASN A N 1
ATOM 760 C CA . ASN A 1 95 ? 1.389 12.911 -23.006 1.00 88.50 95 ASN A CA 1
ATOM 761 C C . ASN A 1 95 ? 2.776 13.212 -23.606 1.00 88.50 95 ASN A C 1
ATOM 763 O O . ASN A 1 95 ? 3.272 12.476 -24.455 1.00 88.50 95 ASN A O 1
ATOM 767 N N . GLU A 1 96 ? 3.418 14.302 -23.184 1.00 90.56 96 GLU A N 1
ATOM 768 C CA . GLU A 1 96 ? 4.785 14.645 -23.585 1.00 90.56 96 GLU A CA 1
ATOM 769 C C . GLU A 1 96 ? 5.810 13.685 -22.969 1.00 90.56 96 GLU A C 1
ATOM 771 O O . GLU A 1 96 ? 6.779 13.301 -23.631 1.00 90.56 96 GLU A O 1
ATOM 776 N N . GLY A 1 97 ? 5.589 13.278 -21.716 1.00 90.88 97 GLY A N 1
ATOM 777 C CA . GLY A 1 97 ? 6.398 12.270 -21.040 1.00 90.88 97 GLY A CA 1
ATOM 778 C C . GLY A 1 97 ? 6.319 10.914 -21.735 1.00 90.88 97 GLY A C 1
ATOM 779 O O . GLY A 1 97 ? 7.353 10.305 -21.986 1.00 90.88 97 GLY A O 1
ATOM 780 N N . ASP A 1 98 ? 5.116 10.496 -22.119 1.00 89.88 98 ASP A N 1
ATOM 781 C CA . ASP A 1 98 ? 4.838 9.263 -22.857 1.00 89.88 98 ASP A CA 1
ATOM 782 C C . ASP A 1 98 ? 5.563 9.250 -24.211 1.00 89.88 98 ASP A C 1
ATOM 784 O O . ASP A 1 98 ? 6.409 8.396 -24.460 1.00 89.88 98 ASP A O 1
ATOM 788 N N . LYS A 1 99 ? 5.397 10.308 -25.020 1.00 94.19 99 LYS A N 1
ATOM 789 C CA . LYS A 1 99 ? 6.145 10.479 -26.282 1.00 94.19 99 LYS A CA 1
ATOM 790 C C . LYS A 1 99 ? 7.661 10.411 -26.091 1.00 94.19 99 LYS A C 1
ATOM 792 O O . LYS A 1 99 ? 8.374 9.884 -26.950 1.00 94.19 99 LYS A O 1
ATOM 797 N N . SER A 1 100 ? 8.165 10.969 -24.990 1.00 94.88 100 SER A N 1
ATOM 798 C CA . SER A 1 100 ? 9.594 10.940 -24.670 1.00 94.88 100 SER A CA 1
ATOM 799 C C . SER A 1 100 ? 10.065 9.515 -24.372 1.00 94.88 100 SER A C 1
ATOM 801 O O . SER A 1 100 ? 11.100 9.102 -24.891 1.00 94.88 100 SER A O 1
ATOM 803 N N . LEU A 1 101 ? 9.295 8.750 -23.596 1.00 95.94 101 LEU A N 1
ATOM 804 C CA . LEU A 1 101 ? 9.586 7.354 -23.264 1.00 95.94 101 LEU A CA 1
ATOM 805 C C . LEU A 1 101 ? 9.541 6.451 -24.499 1.00 95.94 101 LEU A C 1
ATOM 807 O O . LEU A 1 101 ? 10.521 5.752 -24.763 1.00 95.94 101 LEU A O 1
ATOM 811 N N . THR A 1 102 ? 8.502 6.566 -25.327 1.00 95.88 102 THR A N 1
ATOM 812 C CA . THR A 1 102 ? 8.399 5.827 -26.593 1.00 95.88 102 THR A CA 1
ATOM 813 C C . THR A 1 102 ? 9.555 6.150 -27.539 1.00 95.88 102 THR A C 1
ATOM 815 O O . THR A 1 102 ? 10.101 5.265 -28.197 1.00 95.88 102 THR A O 1
ATOM 818 N N . THR A 1 103 ? 10.007 7.408 -27.577 1.00 97.62 103 THR A N 1
ATOM 819 C CA . THR A 1 103 ? 11.185 7.796 -28.369 1.00 97.62 103 THR A CA 1
ATOM 820 C C . THR A 1 103 ? 12.462 7.119 -27.865 1.00 97.62 103 THR A C 1
ATOM 822 O O . THR A 1 103 ? 13.310 6.727 -28.668 1.00 97.62 103 THR A O 1
ATOM 825 N N . ILE A 1 104 ? 12.631 6.982 -26.547 1.00 97.94 104 ILE A N 1
ATOM 826 C CA . ILE A 1 104 ? 13.784 6.289 -25.953 1.00 97.94 104 ILE A CA 1
ATOM 827 C C . ILE A 1 104 ? 13.721 4.793 -26.268 1.00 97.94 104 ILE A C 1
ATOM 829 O O . ILE A 1 104 ? 14.725 4.230 -26.703 1.00 97.94 104 ILE A O 1
ATOM 833 N N . ALA A 1 105 ? 12.548 4.173 -26.122 1.00 97.12 105 ALA A N 1
ATOM 834 C CA . ALA A 1 105 ? 12.335 2.765 -26.441 1.00 97.12 105 ALA A CA 1
ATOM 835 C C . ALA A 1 105 ? 12.643 2.452 -27.914 1.00 97.12 105 ALA A C 1
ATOM 837 O O . ALA A 1 105 ? 13.428 1.552 -28.197 1.00 97.12 105 ALA A O 1
ATOM 838 N N . ALA A 1 106 ? 12.150 3.268 -28.852 1.00 97.12 106 ALA A N 1
ATOM 839 C CA . ALA A 1 106 ? 12.430 3.095 -30.280 1.00 97.12 106 ALA A CA 1
ATOM 840 C C . ALA A 1 106 ? 13.930 3.215 -30.620 1.00 97.12 106 ALA A C 1
ATOM 842 O O . ALA A 1 106 ? 14.446 2.504 -31.490 1.00 97.12 106 ALA A O 1
ATOM 843 N N . LYS A 1 107 ? 14.657 4.104 -29.928 1.00 97.62 107 LYS A N 1
ATOM 844 C CA . LYS A 1 107 ? 16.117 4.220 -30.075 1.00 97.62 107 LYS A CA 1
ATOM 845 C C . LYS A 1 107 ? 16.843 2.993 -29.527 1.00 97.62 107 LYS A C 1
ATOM 847 O O . LYS A 1 107 ? 17.770 2.519 -30.177 1.00 97.62 107 LYS 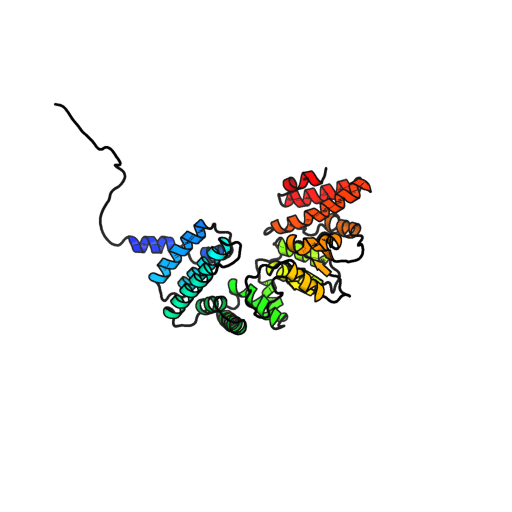A O 1
ATOM 852 N N . MET A 1 108 ? 16.411 2.472 -28.379 1.00 97.38 108 MET A N 1
ATOM 853 C CA . MET A 1 108 ? 16.944 1.233 -27.813 1.00 97.38 108 MET A CA 1
ATOM 854 C C . MET A 1 108 ? 16.728 0.054 -28.766 1.00 97.38 108 MET A C 1
ATOM 856 O O . MET A 1 108 ? 17.690 -0.642 -29.073 1.00 97.38 108 MET A O 1
ATOM 860 N N . ASP A 1 109 ? 15.515 -0.127 -29.293 1.00 95.44 109 ASP A N 1
ATOM 861 C CA . ASP A 1 109 ? 15.197 -1.209 -30.237 1.00 95.44 109 ASP A CA 1
ATOM 862 C C . ASP A 1 109 ? 16.037 -1.134 -31.523 1.00 95.44 109 ASP A C 1
ATOM 864 O O . ASP A 1 109 ? 16.397 -2.159 -32.097 1.00 95.44 109 ASP A O 1
ATOM 868 N N . SER A 1 110 ? 16.391 0.077 -31.965 1.00 95.81 110 SER A N 1
ATOM 869 C CA . SER A 1 110 ? 17.273 0.273 -33.123 1.00 95.81 110 SER A CA 1
ATOM 870 C C . SER A 1 110 ? 18.742 -0.046 -32.814 1.00 95.81 110 SER A C 1
ATOM 872 O O . SER A 1 110 ? 19.485 -0.461 -33.701 1.00 95.81 110 SER A O 1
ATOM 874 N N . ALA A 1 111 ? 19.183 0.182 -31.574 1.00 96.56 111 ALA A N 1
ATOM 875 C CA . ALA A 1 111 ? 20.584 0.062 -31.172 1.00 96.56 111 ALA A CA 1
ATOM 876 C C . ALA A 1 111 ? 20.947 -1.315 -30.584 1.00 96.56 111 ALA A C 1
ATOM 878 O O . ALA A 1 111 ? 22.121 -1.699 -30.611 1.00 96.56 111 ALA A O 1
ATOM 879 N N . ILE A 1 112 ? 19.953 -2.048 -30.070 1.00 96.62 112 ILE A N 1
ATOM 880 C CA . ILE A 1 112 ? 20.089 -3.337 -29.387 1.00 96.62 112 ILE A CA 1
ATOM 881 C C . ILE A 1 112 ? 19.371 -4.426 -30.190 1.00 96.62 112 ILE A C 1
ATOM 883 O O . ILE A 1 112 ? 18.148 -4.527 -30.190 1.00 96.62 112 ILE A O 1
ATOM 887 N N . THR A 1 113 ? 20.140 -5.283 -30.859 1.00 90.56 113 THR A N 1
ATOM 888 C CA . THR A 1 113 ? 19.595 -6.348 -31.721 1.00 90.56 113 THR A CA 1
ATOM 889 C C . THR A 1 113 ? 19.322 -7.657 -30.982 1.00 90.56 113 THR A C 1
ATOM 891 O O . THR A 1 113 ? 18.520 -8.470 -31.442 1.00 90.56 113 THR A O 1
ATOM 894 N N . GLN A 1 114 ? 19.971 -7.879 -29.835 1.00 93.06 114 GLN A N 1
ATOM 895 C CA . GLN A 1 114 ? 19.782 -9.075 -29.014 1.00 93.06 114 GLN A CA 1
ATOM 896 C C . GLN A 1 114 ? 18.764 -8.820 -27.908 1.00 93.06 114 GLN A C 1
ATOM 898 O O . GLN A 1 114 ? 18.817 -7.803 -27.221 1.00 93.06 114 GLN A O 1
ATOM 903 N N . LYS A 1 115 ? 17.850 -9.771 -27.702 1.00 94.50 115 LYS A N 1
ATOM 904 C CA . LYS A 1 115 ? 16.895 -9.698 -26.597 1.00 94.50 115 LYS A CA 1
ATOM 905 C C . LYS A 1 115 ? 17.599 -9.962 -25.267 1.00 94.50 115 LYS A C 1
ATOM 907 O O . LYS A 1 115 ? 18.293 -10.962 -25.108 1.00 94.50 115 LYS A O 1
ATOM 912 N N . SER A 1 116 ? 17.375 -9.065 -24.319 1.00 96.50 116 SER A N 1
ATOM 913 C CA . SER A 1 116 ? 17.872 -9.115 -22.946 1.00 96.50 116 SER A CA 1
ATOM 914 C C . SER A 1 116 ? 16.762 -8.758 -21.955 1.00 96.50 116 SER A C 1
ATOM 916 O O . SER A 1 116 ? 15.687 -8.290 -22.350 1.00 96.50 116 SER A O 1
ATOM 918 N N . PHE A 1 117 ? 17.036 -8.937 -20.662 1.00 96.75 117 PHE A N 1
ATOM 919 C CA . PHE A 1 117 ? 16.138 -8.523 -19.583 1.00 96.75 117 PHE A CA 1
ATOM 920 C C . PHE A 1 117 ? 15.693 -7.059 -19.741 1.00 96.75 117 PHE A C 1
ATOM 922 O O . PHE A 1 117 ? 14.504 -6.758 -19.719 1.00 96.75 117 PHE A O 1
ATOM 929 N N . GLU A 1 118 ? 16.646 -6.168 -19.998 1.00 96.81 118 GLU A N 1
ATOM 930 C CA . GLU A 1 118 ? 16.452 -4.733 -20.201 1.00 96.81 118 GLU A CA 1
ATOM 931 C C . GLU A 1 118 ? 15.490 -4.450 -21.355 1.00 96.81 118 GLU A C 1
ATOM 933 O O . GLU A 1 118 ? 14.533 -3.691 -21.196 1.00 96.81 118 GLU A O 1
ATOM 938 N N . THR A 1 119 ? 15.709 -5.091 -22.511 1.00 97.44 119 THR A N 1
ATOM 939 C CA . THR A 1 119 ? 14.841 -4.901 -23.684 1.00 97.44 119 THR A CA 1
ATOM 940 C C . THR A 1 119 ? 13.418 -5.374 -23.407 1.00 97.44 119 THR A C 1
ATOM 942 O O . THR A 1 119 ? 12.470 -4.721 -23.836 1.00 97.44 119 THR A O 1
ATOM 945 N N . TYR A 1 120 ? 13.238 -6.478 -22.675 1.00 97.56 120 TYR A N 1
ATOM 946 C CA . TYR A 1 120 ? 11.909 -6.961 -22.311 1.00 97.56 120 TYR A CA 1
ATOM 947 C C . TYR A 1 120 ? 11.230 -6.040 -21.305 1.00 97.56 120 TYR A C 1
ATOM 949 O O . TYR A 1 120 ? 10.039 -5.786 -21.437 1.00 97.56 120 TYR A O 1
ATOM 957 N N . MET A 1 121 ? 11.971 -5.472 -20.354 1.00 95.31 121 MET A N 1
ATOM 958 C CA . MET A 1 121 ? 11.400 -4.532 -19.394 1.00 95.31 121 MET A CA 1
ATOM 959 C C . MET A 1 121 ? 10.975 -3.208 -20.028 1.00 95.31 121 MET A C 1
ATOM 961 O O . MET A 1 121 ? 9.901 -2.712 -19.703 1.00 95.31 121 MET A O 1
ATOM 965 N N . VAL A 1 122 ? 11.751 -2.647 -20.960 1.00 95.69 122 VAL A N 1
ATOM 966 C CA . VAL A 1 122 ? 11.299 -1.462 -21.715 1.00 95.69 122 VAL A CA 1
ATOM 967 C C . VAL A 1 122 ? 10.059 -1.799 -22.545 1.00 95.69 122 VAL A C 1
ATOM 969 O O . VAL A 1 122 ? 9.054 -1.096 -22.466 1.00 95.69 122 VAL A O 1
ATOM 972 N N . ASN A 1 123 ? 10.078 -2.931 -23.252 1.00 94.88 123 ASN A N 1
ATOM 973 C CA . ASN A 1 123 ? 8.932 -3.396 -24.033 1.00 94.88 123 ASN A CA 1
ATOM 974 C C . ASN A 1 123 ? 7.690 -3.690 -23.171 1.00 94.88 123 ASN A C 1
ATOM 976 O O . ASN A 1 123 ? 6.572 -3.470 -23.625 1.00 94.88 123 ASN A O 1
ATOM 980 N N . TYR A 1 124 ? 7.858 -4.141 -21.925 1.00 93.69 124 TYR A N 1
ATOM 981 C CA . TYR A 1 124 ? 6.771 -4.305 -20.959 1.00 93.69 124 TYR A CA 1
ATOM 982 C C . TYR A 1 124 ? 6.056 -2.978 -20.688 1.00 93.69 124 TYR A C 1
ATOM 984 O O . TYR A 1 124 ? 4.828 -2.911 -20.778 1.00 93.69 124 TYR A O 1
ATOM 992 N N . PHE A 1 125 ? 6.813 -1.917 -20.394 1.00 90.31 125 PHE A N 1
ATOM 993 C CA . PHE A 1 125 ? 6.243 -0.603 -20.092 1.00 90.31 125 PHE A CA 1
ATOM 994 C C . PHE A 1 125 ? 5.592 0.064 -21.309 1.00 90.31 125 PHE A C 1
ATOM 996 O O . PHE A 1 125 ? 4.587 0.747 -21.138 1.00 90.31 125 PHE A O 1
ATOM 1003 N N . GLU A 1 126 ? 6.116 -0.179 -22.511 1.00 91.56 126 GLU A N 1
ATOM 1004 C CA . GLU A 1 126 ? 5.594 0.370 -23.772 1.00 91.56 126 GLU A CA 1
ATOM 1005 C C . GLU A 1 126 ? 4.538 -0.526 -24.446 1.00 91.56 126 GLU A C 1
ATOM 1007 O O . GLU A 1 126 ? 4.024 -0.198 -25.517 1.00 91.56 126 GLU A O 1
ATOM 1012 N N . ALA A 1 127 ? 4.219 -1.690 -23.872 1.00 90.44 127 ALA A N 1
ATOM 1013 C CA . ALA A 1 127 ? 3.341 -2.645 -24.535 1.00 90.44 127 ALA A CA 1
ATOM 1014 C C . ALA A 1 127 ? 1.917 -2.074 -24.721 1.00 90.44 127 ALA A C 1
ATOM 1016 O O . ALA A 1 127 ? 1.295 -1.626 -23.758 1.00 90.44 127 ALA A O 1
ATOM 1017 N N . PRO A 1 128 ? 1.334 -2.168 -25.932 1.00 84.44 128 PRO A N 1
ATOM 1018 C CA . PRO A 1 128 ? 0.024 -1.580 -26.232 1.00 84.44 128 PRO A CA 1
ATOM 1019 C C . PRO A 1 128 ? -1.147 -2.380 -25.642 1.00 84.44 128 PRO A C 1
ATOM 1021 O O . PRO A 1 128 ? -2.286 -1.910 -25.607 1.00 84.44 128 PRO A O 1
ATOM 1024 N N . THR A 1 129 ? -0.891 -3.625 -25.235 1.00 84.00 129 THR A N 1
ATOM 1025 C CA . THR A 1 129 ? -1.894 -4.549 -24.709 1.00 84.00 129 THR A CA 1
ATOM 1026 C C . THR A 1 129 ? -1.341 -5.319 -23.522 1.00 84.00 129 THR A C 1
ATOM 1028 O O . THR A 1 129 ? -0.142 -5.597 -23.441 1.00 84.00 129 THR A O 1
ATOM 1031 N N . TYR A 1 130 ? -2.245 -5.736 -22.637 1.00 81.06 130 TYR A N 1
ATOM 1032 C CA . TYR A 1 130 ? -1.886 -6.558 -21.487 1.00 81.06 130 TYR A CA 1
ATOM 1033 C C . TYR A 1 130 ? -1.236 -7.878 -21.886 1.00 81.06 130 TYR A C 1
ATOM 1035 O O . TYR A 1 130 ? -0.227 -8.269 -21.311 1.00 81.06 130 TYR A O 1
ATOM 1043 N N . GLU A 1 131 ? -1.778 -8.544 -22.906 1.00 86.31 131 GLU A N 1
ATOM 1044 C CA . GLU A 1 131 ? -1.220 -9.796 -23.408 1.00 86.31 131 GLU A CA 1
ATOM 1045 C C . GLU A 1 131 ? 0.253 -9.618 -23.802 1.00 86.31 131 GLU A C 1
ATOM 1047 O O . GLU A 1 131 ? 1.108 -10.382 -23.358 1.00 86.31 131 GLU A O 1
ATOM 1052 N N . LYS A 1 132 ? 0.581 -8.547 -24.541 1.00 91.31 132 LYS A N 1
ATOM 1053 C CA . LYS A 1 132 ? 1.968 -8.244 -24.913 1.00 91.31 132 LYS A CA 1
ATOM 1054 C C . LYS A 1 132 ? 2.834 -7.903 -23.708 1.00 91.31 132 LYS A C 1
ATOM 1056 O O . LYS A 1 132 ? 3.949 -8.407 -23.623 1.00 91.31 132 LYS A O 1
ATOM 1061 N N . ALA A 1 133 ? 2.323 -7.125 -22.754 1.00 90.56 133 ALA A N 1
ATOM 1062 C CA . ALA A 1 133 ? 3.039 -6.882 -21.502 1.00 90.56 133 ALA A CA 1
ATOM 1063 C C . ALA A 1 133 ? 3.377 -8.187 -20.790 1.00 90.56 133 ALA A C 1
ATOM 1065 O O . ALA A 1 133 ? 4.529 -8.423 -20.455 1.00 90.56 133 ALA A O 1
ATOM 1066 N N . THR A 1 134 ? 2.393 -9.054 -20.568 1.00 90.94 134 THR A N 1
ATOM 1067 C CA . THR A 1 134 ? 2.619 -10.305 -19.834 1.00 90.94 134 THR A CA 1
ATOM 1068 C C . THR A 1 134 ? 3.585 -11.238 -20.555 1.00 90.94 134 THR A C 1
ATOM 1070 O O . THR A 1 134 ? 4.405 -11.874 -19.897 1.00 90.94 134 THR A O 1
ATOM 1073 N N . GLN A 1 135 ? 3.575 -11.257 -21.893 1.00 94.12 135 GLN A N 1
ATOM 1074 C CA . GLN A 1 135 ? 4.602 -11.944 -22.682 1.00 94.12 135 GLN A CA 1
ATOM 1075 C C . GLN A 1 135 ? 5.996 -11.395 -22.345 1.00 94.12 135 GLN A C 1
ATOM 1077 O O . GLN A 1 135 ? 6.852 -12.151 -21.895 1.00 94.12 135 GLN A O 1
ATOM 1082 N N . TYR A 1 136 ? 6.204 -10.079 -22.431 1.00 96.00 136 TYR A N 1
ATOM 1083 C CA . TYR A 1 136 ? 7.498 -9.476 -22.098 1.00 96.00 136 TYR A CA 1
ATOM 1084 C C . TYR A 1 136 ? 7.903 -9.653 -20.629 1.00 96.00 136 TYR A C 1
ATOM 1086 O O . TYR A 1 136 ? 9.066 -9.924 -20.345 1.00 96.00 136 TYR A O 1
ATOM 1094 N N . LEU A 1 137 ? 6.961 -9.550 -19.691 1.00 95.19 137 LEU A N 1
ATOM 1095 C CA . LEU A 1 137 ? 7.221 -9.740 -18.265 1.00 95.19 137 LEU A CA 1
ATOM 1096 C C . LEU A 1 137 ? 7.667 -11.175 -17.961 1.00 95.19 137 LEU A C 1
ATOM 1098 O O . LEU A 1 137 ? 8.622 -11.375 -17.215 1.00 95.19 137 LEU A O 1
ATOM 1102 N N . THR A 1 138 ? 7.000 -12.173 -18.546 1.00 95.69 138 THR A N 1
ATOM 1103 C CA . THR A 1 138 ? 7.370 -13.585 -18.361 1.00 95.69 138 THR A CA 1
ATOM 1104 C C . THR A 1 138 ? 8.670 -13.937 -19.087 1.00 95.69 138 THR A C 1
ATOM 1106 O O . THR A 1 138 ? 9.443 -14.757 -18.595 1.00 95.69 138 THR A O 1
ATOM 1109 N N . ASP A 1 139 ? 8.981 -13.290 -20.212 1.00 97.50 139 ASP A N 1
ATOM 1110 C CA . ASP A 1 139 ? 10.288 -13.425 -20.861 1.00 97.50 139 ASP A CA 1
ATOM 1111 C C . ASP A 1 139 ? 11.414 -12.775 -20.039 1.00 97.50 139 ASP A C 1
ATOM 1113 O O . ASP A 1 139 ? 12.491 -13.360 -19.904 1.00 97.50 139 ASP A O 1
ATOM 1117 N N . ALA A 1 140 ? 11.157 -11.630 -19.398 1.00 96.69 140 ALA A N 1
ATOM 1118 C CA . ALA A 1 140 ? 12.075 -11.030 -18.432 1.00 96.69 140 ALA A CA 1
ATOM 1119 C C . ALA A 1 140 ? 12.270 -11.925 -17.191 1.00 96.69 140 ALA A C 1
ATOM 1121 O O . ALA A 1 140 ? 13.401 -12.095 -16.728 1.00 96.69 140 ALA A O 1
ATOM 1122 N N . GLU A 1 141 ? 11.201 -12.553 -16.684 1.00 95.75 141 GLU A N 1
ATOM 1123 C CA . GLU A 1 141 ? 11.256 -13.518 -15.575 1.00 95.75 141 GLU A CA 1
ATOM 1124 C C . GLU A 1 141 ? 12.146 -14.722 -15.905 1.00 95.75 141 GLU A C 1
ATOM 1126 O O . GLU A 1 141 ? 12.931 -15.138 -15.058 1.00 95.75 141 GLU A O 1
ATOM 1131 N N . LYS A 1 142 ? 12.106 -15.252 -17.135 1.00 96.81 142 LYS A N 1
ATOM 1132 C CA . LYS A 1 142 ? 12.982 -16.368 -17.547 1.00 96.81 142 LYS A CA 1
ATOM 1133 C C . LYS A 1 142 ? 14.469 -16.016 -17.470 1.00 96.81 142 LYS A C 1
ATOM 1135 O O . LYS A 1 142 ? 15.281 -16.899 -17.207 1.00 96.81 142 LYS A O 1
ATOM 1140 N N . ILE A 1 143 ? 14.827 -14.752 -17.706 1.00 96.25 143 ILE A N 1
ATOM 1141 C CA . ILE A 1 143 ? 16.219 -14.284 -17.659 1.00 96.25 143 ILE A CA 1
ATOM 1142 C C . ILE A 1 143 ? 16.638 -13.957 -16.223 1.00 96.25 143 ILE A C 1
ATOM 1144 O O . ILE A 1 143 ? 17.721 -14.348 -15.792 1.00 96.25 143 ILE A O 1
ATOM 1148 N N . SER A 1 144 ? 15.796 -13.237 -15.477 1.00 92.12 144 SER A N 1
ATOM 1149 C CA . SER A 1 144 ? 16.110 -12.774 -14.123 1.00 92.12 144 SER A CA 1
ATOM 1150 C C . SER A 1 144 ? 14.902 -12.925 -13.185 1.00 92.12 144 SER A C 1
ATOM 1152 O O . SER A 1 144 ? 14.258 -11.937 -12.821 1.00 92.12 144 SER A O 1
ATOM 1154 N N . PRO A 1 145 ? 14.582 -14.158 -12.741 1.00 88.50 145 PRO A N 1
ATOM 1155 C CA . PRO A 1 145 ? 13.313 -14.488 -12.069 1.00 88.50 145 PRO A CA 1
ATOM 1156 C C . PRO A 1 145 ? 13.136 -13.855 -10.685 1.00 88.50 145 PRO A C 1
ATOM 1158 O O . PRO A 1 145 ? 12.061 -13.919 -10.092 1.00 88.50 145 PRO A O 1
ATOM 1161 N N . GLN A 1 146 ? 14.200 -13.279 -10.126 1.00 84.12 146 GLN A N 1
ATOM 1162 C CA . GLN A 1 146 ? 14.191 -12.645 -8.807 1.00 84.12 146 GLN A CA 1
ATOM 1163 C C . GLN A 1 146 ? 14.551 -11.161 -8.875 1.00 84.12 146 GLN A C 1
ATOM 1165 O O . GLN A 1 146 ? 14.855 -10.561 -7.844 1.00 84.12 146 GLN A O 1
ATOM 1170 N N . HIS A 1 147 ? 14.527 -10.559 -10.070 1.00 86.62 147 HIS A N 1
ATOM 1171 C CA . HIS A 1 147 ? 14.869 -9.153 -10.210 1.00 86.62 147 HIS A CA 1
ATOM 1172 C C . HIS A 1 147 ? 13.861 -8.277 -9.442 1.00 86.62 147 HIS A C 1
ATOM 1174 O O . HIS A 1 147 ? 12.660 -8.358 -9.710 1.00 86.62 147 HIS A O 1
ATOM 1180 N N . PRO A 1 148 ? 14.300 -7.390 -8.527 1.00 84.62 148 PRO A N 1
ATOM 1181 C CA . PRO A 1 148 ? 13.391 -6.618 -7.675 1.00 84.62 148 PRO A CA 1
ATOM 1182 C C . PRO A 1 148 ? 12.318 -5.828 -8.435 1.00 84.62 148 PRO A C 1
ATOM 1184 O O . PRO A 1 148 ? 11.200 -5.690 -7.947 1.00 84.62 148 PRO A O 1
ATOM 1187 N N . ILE A 1 149 ? 12.640 -5.352 -9.644 1.00 84.25 149 ILE A N 1
ATOM 1188 C CA . ILE A 1 149 ? 11.707 -4.586 -10.484 1.00 84.25 149 ILE A CA 1
ATOM 1189 C C . ILE A 1 149 ? 10.522 -5.394 -11.015 1.00 84.25 149 ILE A C 1
ATOM 1191 O O . ILE A 1 149 ? 9.448 -4.827 -11.184 1.00 84.25 149 ILE A O 1
ATOM 1195 N N . ILE A 1 150 ? 10.695 -6.699 -11.257 1.00 88.31 150 ILE A N 1
ATOM 1196 C CA . ILE A 1 150 ? 9.627 -7.536 -11.814 1.00 88.31 150 ILE A CA 1
ATOM 1197 C C . ILE A 1 150 ? 8.787 -8.188 -10.728 1.00 88.31 150 ILE A C 1
ATOM 1199 O O . ILE A 1 150 ? 7.653 -8.560 -10.998 1.00 88.31 150 ILE A O 1
ATOM 1203 N N . LEU A 1 151 ? 9.298 -8.310 -9.496 1.00 89.38 151 LEU A N 1
ATOM 1204 C CA . LEU A 1 151 ? 8.580 -9.001 -8.423 1.00 89.38 151 LEU A CA 1
ATOM 1205 C C . LEU A 1 151 ? 7.171 -8.420 -8.173 1.00 89.38 151 LEU A C 1
ATOM 1207 O O . LEU A 1 151 ? 6.224 -9.210 -8.149 1.00 89.38 151 LEU A O 1
ATOM 1211 N N . PRO A 1 152 ? 6.968 -7.090 -8.038 1.00 87.38 152 PRO A N 1
ATOM 1212 C CA . PRO A 1 152 ? 5.627 -6.528 -7.864 1.00 87.38 152 PRO A CA 1
ATOM 1213 C C . PRO A 1 152 ? 4.711 -6.780 -9.068 1.00 87.38 152 PRO A C 1
ATOM 1215 O O . PRO A 1 152 ? 3.512 -6.989 -8.899 1.00 87.38 152 PRO A O 1
ATOM 1218 N N . GLU A 1 153 ? 5.269 -6.772 -10.278 1.00 88.75 153 GLU A N 1
ATOM 1219 C CA . GLU A 1 153 ? 4.527 -6.991 -11.522 1.00 88.75 153 GLU A CA 1
ATOM 1220 C C . GLU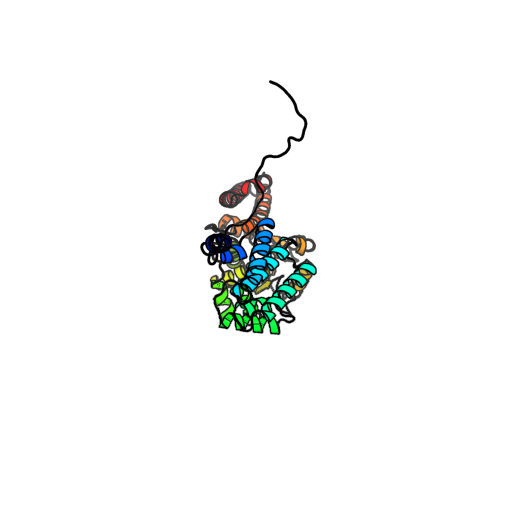 A 1 153 ? 4.103 -8.459 -11.663 1.00 88.75 153 GLU A C 1
ATOM 1222 O O . GLU A 1 153 ? 2.950 -8.751 -11.982 1.00 88.75 153 GLU A O 1
ATOM 1227 N N . LEU A 1 154 ? 4.990 -9.392 -11.314 1.00 91.75 154 LEU A N 1
ATOM 1228 C CA . LEU A 1 154 ? 4.701 -10.821 -11.286 1.00 91.75 154 LEU A CA 1
ATOM 1229 C C . LEU A 1 154 ? 3.644 -11.170 -10.234 1.00 91.75 154 LEU A C 1
ATOM 1231 O O . LEU A 1 154 ? 2.768 -11.987 -10.504 1.00 91.75 154 LEU A O 1
ATOM 1235 N N . VAL A 1 155 ? 3.648 -10.521 -9.063 1.00 91.62 155 VAL A N 1
ATOM 1236 C CA . VAL A 1 155 ? 2.570 -10.688 -8.069 1.00 91.62 155 VAL A CA 1
ATOM 1237 C C . VAL A 1 155 ? 1.202 -10.349 -8.677 1.00 91.62 155 VAL A C 1
ATOM 1239 O O . VAL A 1 155 ? 0.248 -11.103 -8.467 1.00 91.62 155 VAL A O 1
ATOM 1242 N N . LYS A 1 156 ? 1.095 -9.275 -9.474 1.00 88.44 156 LYS A N 1
ATOM 1243 C CA . LYS A 1 156 ? -0.151 -8.924 -10.190 1.00 88.44 156 LYS A CA 1
ATOM 1244 C C . LYS A 1 156 ? -0.507 -9.956 -11.240 1.00 88.44 156 LYS A C 1
ATOM 1246 O O . LYS A 1 156 ? -1.643 -10.419 -11.274 1.00 88.44 156 LYS A O 1
ATOM 1251 N N . TYR A 1 157 ? 0.462 -10.334 -12.069 1.00 90.00 157 TYR A N 1
ATOM 1252 C CA . TYR A 1 157 ? 0.271 -11.330 -13.116 1.00 90.00 157 TYR A CA 1
ATOM 1253 C C . TYR A 1 157 ? -0.260 -12.655 -12.551 1.00 90.00 157 TYR A C 1
ATOM 1255 O O . TYR A 1 157 ? -1.285 -13.165 -13.007 1.00 90.00 157 TYR A O 1
ATOM 1263 N N . TYR A 1 158 ? 0.369 -13.182 -11.500 1.00 92.12 158 TYR A N 1
ATOM 1264 C CA . TYR A 1 158 ? -0.048 -14.435 -10.873 1.00 92.12 158 TYR A CA 1
ATOM 1265 C C . TYR A 1 158 ? -1.354 -14.313 -10.081 1.00 92.12 158 TYR A C 1
ATOM 1267 O O . TYR A 1 158 ? -2.087 -15.291 -9.954 1.00 92.12 158 TYR A O 1
ATOM 1275 N N . HIS A 1 159 ? -1.701 -13.121 -9.590 1.00 89.81 159 HIS A N 1
ATOM 1276 C CA . HIS A 1 159 ? -3.039 -12.870 -9.060 1.00 89.81 159 HIS A CA 1
ATOM 1277 C C . HIS A 1 159 ? -4.110 -12.939 -10.159 1.00 89.81 159 HIS A C 1
ATOM 1279 O O . HIS A 1 159 ? -5.115 -13.625 -9.977 1.00 89.81 159 HIS A O 1
ATOM 1285 N N . HIS A 1 160 ? -3.881 -12.268 -11.289 1.00 85.75 160 HIS A N 1
ATOM 1286 C CA . HIS A 1 160 ? -4.834 -12.185 -12.397 1.00 85.75 160 HIS A CA 1
ATOM 1287 C C . HIS A 1 160 ? -5.038 -13.533 -13.102 1.00 85.75 160 HIS A C 1
ATOM 1289 O O . HIS A 1 160 ? -6.153 -13.886 -13.466 1.00 85.75 160 HIS A O 1
ATOM 1295 N N . THR A 1 161 ? -3.973 -14.324 -13.235 1.00 88.06 161 THR A N 1
ATOM 1296 C CA . THR A 1 161 ? -4.021 -15.674 -13.824 1.00 88.06 161 THR A CA 1
ATOM 1297 C C . THR A 1 161 ? -4.492 -16.757 -12.848 1.00 88.06 161 THR A C 1
ATOM 1299 O O . THR A 1 161 ? -4.551 -17.929 -13.210 1.00 88.06 161 THR A O 1
ATOM 1302 N N . GLY A 1 162 ? -4.816 -16.400 -11.599 1.00 89.56 162 GLY A N 1
ATOM 1303 C CA . GLY A 1 162 ? -5.287 -17.344 -10.581 1.00 89.56 162 GLY A CA 1
ATOM 1304 C C . GLY A 1 162 ? -4.204 -18.258 -9.992 1.00 89.56 162 GLY A C 1
ATOM 1305 O O . GLY A 1 162 ? -4.512 -19.135 -9.186 1.00 89.56 162 GLY A O 1
ATOM 1306 N N . ASN A 1 163 ? -2.927 -18.055 -10.328 1.00 94.25 163 ASN A N 1
ATOM 1307 C CA . ASN A 1 163 ? -1.811 -18.810 -9.758 1.00 94.25 163 ASN A CA 1
ATOM 1308 C C . ASN A 1 163 ? -1.416 -18.262 -8.373 1.00 94.25 163 ASN A C 1
ATOM 1310 O O . ASN A 1 163 ? -0.359 -17.655 -8.166 1.00 94.25 163 ASN A O 1
ATOM 1314 N N . TYR A 1 164 ? -2.286 -18.480 -7.387 1.00 92.75 164 TYR A N 1
ATOM 1315 C CA . TYR A 1 164 ? -2.088 -17.959 -6.035 1.00 92.75 164 TYR A CA 1
ATOM 1316 C C . TYR A 1 164 ? -0.898 -18.582 -5.302 1.00 92.75 164 TYR A C 1
ATOM 1318 O O . TYR A 1 164 ? -0.326 -17.923 -4.435 1.00 92.75 164 TYR A O 1
ATOM 1326 N N . THR A 1 165 ? -0.480 -19.795 -5.672 1.00 95.25 165 THR A N 1
ATOM 1327 C CA . THR A 1 165 ? 0.742 -20.419 -5.148 1.00 95.25 165 THR A CA 1
ATOM 1328 C C . THR A 1 165 ? 1.959 -19.561 -5.476 1.00 95.25 165 THR A C 1
ATOM 1330 O O . THR A 1 165 ? 2.678 -19.140 -4.568 1.00 95.25 165 THR A O 1
ATOM 1333 N N . GLN A 1 166 ? 2.149 -19.220 -6.754 1.00 94.12 166 GLN A N 1
ATOM 1334 C CA . GLN A 1 166 ? 3.286 -18.408 -7.175 1.00 94.12 166 GLN A CA 1
ATOM 1335 C C . GLN A 1 166 ? 3.180 -16.969 -6.663 1.00 94.12 166 GLN A C 1
ATOM 1337 O O . GLN A 1 166 ? 4.163 -16.420 -6.166 1.00 94.12 166 GLN A O 1
ATOM 1342 N N . ARG A 1 167 ? 1.975 -16.379 -6.672 1.00 94.00 167 ARG A N 1
ATOM 1343 C CA . ARG A 1 167 ? 1.726 -15.070 -6.046 1.00 94.00 167 ARG A CA 1
ATOM 1344 C C . ARG A 1 167 ? 2.209 -15.047 -4.591 1.00 94.00 167 ARG A C 1
ATOM 1346 O O . ARG A 1 167 ? 2.930 -14.134 -4.200 1.00 94.00 167 ARG A O 1
ATOM 1353 N N . ASN A 1 168 ? 1.820 -16.042 -3.793 1.00 94.38 168 ASN A N 1
ATOM 1354 C CA . ASN A 1 168 ? 2.149 -16.100 -2.368 1.00 94.38 168 ASN A CA 1
ATOM 1355 C C . ASN A 1 168 ? 3.657 -16.259 -2.125 1.00 94.38 168 ASN A C 1
ATOM 1357 O O . ASN A 1 168 ? 4.192 -15.615 -1.225 1.00 94.38 168 ASN A O 1
ATOM 1361 N N . LEU A 1 169 ? 4.349 -17.052 -2.950 1.00 92.56 169 LEU A N 1
ATOM 1362 C CA . LEU A 1 169 ? 5.808 -17.191 -2.886 1.00 92.56 169 LEU A CA 1
ATOM 1363 C C . LEU A 1 169 ? 6.529 -15.867 -3.169 1.00 92.56 169 LEU A C 1
ATOM 1365 O O . LEU A 1 169 ? 7.521 -15.550 -2.516 1.00 92.56 169 LEU A O 1
ATOM 1369 N N . LEU A 1 170 ? 6.038 -15.079 -4.128 1.00 92.00 170 LEU A N 1
ATOM 1370 C CA . LEU A 1 170 ? 6.646 -13.795 -4.485 1.00 92.00 170 LEU A CA 1
ATOM 1371 C C . LEU A 1 170 ? 6.347 -12.692 -3.468 1.00 92.00 170 LEU A C 1
ATOM 1373 O O . LEU A 1 170 ? 7.227 -11.880 -3.189 1.00 92.00 170 LEU A O 1
ATOM 1377 N N . LEU A 1 171 ? 5.154 -12.684 -2.863 1.00 90.94 171 LEU A N 1
ATOM 1378 C CA . LEU A 1 171 ? 4.797 -11.730 -1.804 1.00 90.94 171 LEU A CA 1
ATOM 1379 C C . LEU A 1 171 ? 5.811 -11.741 -0.653 1.00 90.94 171 LEU A C 1
ATOM 1381 O O . LEU A 1 171 ? 6.194 -10.685 -0.158 1.00 90.94 171 LEU A O 1
ATOM 1385 N N . GLN A 1 172 ? 6.304 -12.921 -0.271 1.00 89.75 172 GLN A N 1
ATOM 1386 C CA . GLN A 1 172 ? 7.298 -13.077 0.798 1.00 89.75 172 GLN A CA 1
ATOM 1387 C C . GLN A 1 172 ? 8.664 -12.447 0.470 1.00 89.75 172 GLN A C 1
ATOM 1389 O O . GLN A 1 172 ? 9.471 -12.235 1.373 1.00 89.75 172 GLN A O 1
ATOM 1394 N N . LYS A 1 173 ? 8.931 -12.139 -0.806 1.00 88.06 173 LYS A N 1
ATOM 1395 C CA . LYS A 1 173 ? 10.206 -11.586 -1.285 1.00 88.06 173 LYS A CA 1
ATOM 1396 C C . LYS A 1 173 ? 10.193 -10.065 -1.447 1.00 88.06 173 LYS A C 1
ATOM 1398 O O . LYS A 1 173 ? 11.236 -9.486 -1.736 1.00 88.06 173 LYS A O 1
ATOM 1403 N N . LEU A 1 174 ? 9.040 -9.411 -1.291 1.00 84.00 174 LEU A N 1
ATOM 1404 C CA . LEU A 1 174 ? 8.910 -7.973 -1.515 1.00 84.00 174 LEU A CA 1
ATOM 1405 C C . LEU A 1 174 ? 9.429 -7.163 -0.310 1.00 84.00 174 LEU A C 1
ATOM 1407 O O . LEU A 1 174 ? 8.808 -7.189 0.757 1.00 84.00 174 LEU A O 1
ATOM 1411 N N . PRO A 1 175 ? 10.517 -6.380 -0.453 1.00 78.12 175 PRO A N 1
ATOM 1412 C CA . PRO A 1 175 ? 11.070 -5.610 0.662 1.00 78.12 175 PRO A CA 1
ATOM 1413 C C . PRO A 1 175 ? 10.127 -4.499 1.151 1.00 78.12 175 PRO A C 1
ATOM 1415 O O . PRO A 1 175 ? 10.126 -4.175 2.337 1.00 78.12 175 PRO A O 1
ATOM 1418 N N . GLN A 1 176 ? 9.288 -3.943 0.269 1.00 75.88 176 GLN A N 1
ATOM 1419 C CA . GLN A 1 176 ? 8.362 -2.840 0.573 1.00 75.88 176 GLN A CA 1
ATOM 1420 C C . GLN A 1 176 ? 7.268 -3.228 1.576 1.00 75.88 176 GLN A C 1
ATOM 1422 O O . GLN A 1 176 ? 6.681 -2.358 2.214 1.00 75.88 176 GLN A O 1
ATOM 1427 N N . ILE A 1 177 ? 6.998 -4.527 1.712 1.00 74.19 177 ILE A N 1
ATOM 1428 C CA . ILE A 1 177 ? 6.004 -5.083 2.638 1.00 74.19 177 ILE A CA 1
ATOM 1429 C C . ILE A 1 177 ? 6.648 -6.047 3.635 1.00 74.19 177 ILE A C 1
ATOM 1431 O O . ILE A 1 177 ? 5.962 -6.871 4.240 1.00 74.19 177 ILE A O 1
ATOM 1435 N N . ALA A 1 178 ? 7.970 -5.965 3.806 1.00 77.75 178 ALA A N 1
ATOM 1436 C CA . ALA A 1 178 ? 8.675 -6.805 4.758 1.00 77.75 178 ALA A CA 1
ATOM 1437 C C . ALA A 1 178 ? 8.106 -6.601 6.176 1.00 77.75 178 ALA A C 1
ATOM 1439 O O . ALA A 1 178 ? 7.669 -5.489 6.505 1.00 77.75 178 ALA A O 1
ATOM 1440 N N . PRO A 1 179 ? 8.176 -7.615 7.062 1.00 80.31 179 PRO A N 1
ATOM 1441 C CA . PRO A 1 179 ? 7.556 -7.550 8.386 1.00 80.31 179 PRO A CA 1
ATOM 1442 C C . PRO A 1 179 ? 7.956 -6.359 9.268 1.00 80.31 179 PRO A C 1
ATOM 1444 O O . PRO A 1 179 ? 7.234 -6.001 10.190 1.00 80.31 179 PRO A O 1
ATOM 1447 N N . LYS A 1 180 ? 9.100 -5.729 8.977 1.00 82.62 180 LYS A N 1
ATOM 1448 C CA . LYS A 1 180 ? 9.638 -4.567 9.703 1.00 82.62 180 LYS A CA 1
ATOM 1449 C C . LYS A 1 180 ? 9.105 -3.212 9.209 1.00 82.62 180 LYS A C 1
ATOM 1451 O O . LYS A 1 180 ? 9.576 -2.173 9.674 1.00 82.62 180 LYS A O 1
ATOM 1456 N N . THR A 1 181 ? 8.180 -3.199 8.251 1.00 87.75 181 THR A N 1
ATOM 1457 C CA . THR A 1 181 ? 7.607 -1.975 7.670 1.00 87.75 181 THR A CA 1
ATOM 1458 C C . THR A 1 181 ? 6.304 -1.576 8.364 1.00 87.75 181 THR A C 1
ATOM 1460 O O . THR A 1 181 ? 5.527 -2.428 8.796 1.00 87.75 181 THR A O 1
ATOM 1463 N N . GLY A 1 182 ? 6.023 -0.271 8.437 1.00 90.44 182 GLY A N 1
ATOM 1464 C CA . GLY A 1 182 ? 4.759 0.251 8.969 1.00 90.44 182 GLY A CA 1
ATOM 1465 C C . GLY A 1 182 ? 3.534 -0.233 8.204 1.00 90.44 182 GLY A C 1
ATOM 1466 O O . GLY A 1 182 ? 2.500 -0.507 8.808 1.00 90.44 182 GLY A O 1
ATOM 1467 N N . LEU A 1 183 ? 3.665 -0.423 6.891 1.00 90.62 183 LEU A N 1
ATOM 1468 C CA . LEU A 1 183 ? 2.578 -0.923 6.058 1.00 90.62 183 LEU A CA 1
ATOM 1469 C C . LEU A 1 183 ? 2.223 -2.377 6.385 1.00 90.62 183 LEU A C 1
ATOM 1471 O O . LEU A 1 183 ? 1.041 -2.703 6.514 1.00 90.62 183 LEU A O 1
ATOM 1475 N N . TYR A 1 184 ? 3.231 -3.235 6.585 1.00 93.50 184 TYR A N 1
ATOM 1476 C CA . TYR A 1 184 ? 2.990 -4.594 7.062 1.00 93.50 184 TYR A CA 1
ATOM 1477 C C . TYR A 1 184 ? 2.431 -4.599 8.484 1.00 93.50 184 TYR A C 1
ATOM 1479 O O . TYR A 1 184 ? 1.493 -5.340 8.742 1.00 93.50 184 TYR A O 1
ATOM 1487 N N . ALA A 1 185 ? 2.944 -3.766 9.395 1.00 94.56 185 ALA A N 1
ATOM 1488 C CA . ALA A 1 185 ? 2.435 -3.699 10.767 1.00 94.56 185 ALA A CA 1
ATOM 1489 C C . ALA A 1 185 ? 0.940 -3.330 10.809 1.00 94.56 185 ALA A C 1
ATOM 1491 O O . ALA A 1 185 ? 0.158 -4.015 11.465 1.00 94.56 185 ALA A O 1
ATOM 1492 N N . LEU A 1 186 ? 0.522 -2.316 10.041 1.00 95.31 186 LEU A N 1
ATOM 1493 C CA . LEU A 1 186 ? -0.892 -1.961 9.890 1.00 95.31 186 LEU A CA 1
ATOM 1494 C C . LEU A 1 186 ? -1.705 -3.121 9.295 1.00 95.31 186 LEU A C 1
ATOM 1496 O O . LEU A 1 186 ? -2.771 -3.461 9.802 1.00 95.31 186 LEU A O 1
ATOM 1500 N N . SER A 1 187 ? -1.185 -3.760 8.247 1.00 95.94 187 SER A N 1
ATOM 1501 C CA . SER A 1 187 ? -1.848 -4.883 7.575 1.00 95.94 187 SER A CA 1
ATOM 1502 C C . SER A 1 187 ? -1.981 -6.118 8.459 1.00 95.94 187 SER A C 1
ATOM 1504 O O . SER A 1 187 ? -3.016 -6.779 8.449 1.00 95.94 187 SER A O 1
ATOM 1506 N N . LYS A 1 188 ? -0.962 -6.405 9.270 1.00 95.69 188 LYS A N 1
ATOM 1507 C CA . LYS A 1 188 ? -0.982 -7.457 10.282 1.00 95.69 188 LYS A CA 1
ATOM 1508 C C . LYS A 1 188 ? -2.033 -7.152 11.337 1.00 95.69 188 LYS A C 1
ATOM 1510 O O . LYS A 1 188 ? -2.826 -8.027 11.653 1.00 95.69 188 LYS A O 1
ATOM 1515 N N . ALA A 1 189 ? -2.101 -5.913 11.814 1.00 95.38 189 ALA A N 1
ATOM 1516 C CA . ALA A 1 189 ? -3.124 -5.514 12.767 1.00 95.38 189 ALA A CA 1
ATOM 1517 C C . ALA A 1 189 ? -4.544 -5.653 12.197 1.00 95.38 189 ALA A C 1
ATOM 1519 O O . ALA A 1 189 ? -5.443 -6.108 12.905 1.00 95.38 189 ALA A O 1
ATOM 1520 N N . MET A 1 190 ? -4.749 -5.306 10.921 1.00 95.81 190 MET A N 1
ATOM 1521 C CA . MET A 1 190 ? -6.005 -5.583 10.218 1.00 95.81 190 MET A CA 1
ATOM 1522 C C . MET A 1 190 ? -6.283 -7.088 10.187 1.00 95.81 190 MET A C 1
ATOM 1524 O O . MET A 1 190 ? -7.337 -7.519 10.649 1.00 95.81 190 MET A O 1
ATOM 1528 N N . ALA A 1 191 ? -5.332 -7.896 9.714 1.00 96.06 191 ALA A N 1
ATOM 1529 C CA . ALA A 1 191 ? -5.490 -9.343 9.651 1.00 96.06 191 ALA A CA 1
ATOM 1530 C C . ALA A 1 191 ? -5.820 -9.936 11.027 1.00 96.06 191 ALA A C 1
ATOM 1532 O O . ALA A 1 191 ? -6.781 -10.682 11.138 1.00 96.06 191 ALA A O 1
ATOM 1533 N N . ASP A 1 192 ? -5.125 -9.558 12.097 1.00 94.00 192 ASP A N 1
ATOM 1534 C CA . ASP A 1 192 ? -5.348 -10.093 13.443 1.00 94.00 192 ASP A CA 1
ATOM 1535 C C . ASP A 1 192 ? -6.744 -9.749 14.001 1.00 94.00 192 ASP A C 1
ATOM 1537 O O . ASP A 1 192 ? -7.355 -10.582 14.677 1.00 94.00 192 ASP A O 1
ATOM 1541 N N . ASN A 1 193 ? -7.281 -8.559 13.701 1.00 91.75 193 ASN A N 1
ATOM 1542 C CA . ASN A 1 193 ? -8.524 -8.057 14.305 1.00 91.75 193 ASN A CA 1
ATOM 1543 C C . ASN A 1 193 ? -9.785 -8.273 13.461 1.00 91.75 193 ASN A C 1
ATOM 1545 O O . ASN A 1 193 ? -10.885 -8.246 14.009 1.00 91.75 193 ASN A O 1
ATOM 1549 N N . LEU A 1 194 ? -9.653 -8.503 12.155 1.00 93.19 194 LEU A N 1
ATOM 1550 C CA . LEU A 1 194 ? -10.808 -8.721 11.291 1.00 93.19 194 LEU A CA 1
ATOM 1551 C C . LEU A 1 194 ? -11.366 -10.151 11.416 1.00 93.19 194 LEU A C 1
ATOM 1553 O O . LEU A 1 194 ? -10.586 -11.103 11.559 1.00 93.19 194 LEU A O 1
ATOM 1557 N N . PRO A 1 195 ? -12.699 -10.331 11.333 1.00 92.25 195 PRO A N 1
ATOM 1558 C CA . PRO A 1 195 ? -13.307 -11.650 11.201 1.00 92.25 195 PRO A CA 1
ATOM 1559 C C . PRO A 1 195 ? -12.776 -12.397 9.977 1.00 92.25 195 PRO A C 1
ATOM 1561 O O . PRO A 1 195 ? -12.425 -11.784 8.962 1.00 92.25 195 PRO A O 1
ATOM 1564 N N . ASP A 1 196 ? -12.766 -13.726 10.047 1.00 91.94 196 ASP A N 1
ATOM 1565 C CA . ASP A 1 196 ? -12.482 -14.535 8.867 1.00 91.94 196 ASP A CA 1
ATOM 1566 C C . ASP A 1 196 ? -13.550 -14.300 7.781 1.00 91.94 196 ASP A C 1
ATOM 1568 O O . ASP A 1 196 ? -14.690 -13.944 8.084 1.00 91.94 196 ASP A O 1
ATOM 1572 N N . SER A 1 197 ? -13.189 -14.461 6.507 1.00 91.25 197 SER A N 1
ATOM 1573 C CA . SER A 1 197 ? -14.056 -14.158 5.352 1.00 91.25 197 SER A CA 1
ATOM 1574 C C . SER A 1 197 ? -14.458 -12.682 5.164 1.00 91.25 197 SER A C 1
ATOM 1576 O O . SER A 1 197 ? -15.394 -12.399 4.405 1.00 91.25 197 SER A O 1
ATOM 1578 N N . SER A 1 198 ? -13.762 -11.738 5.809 1.00 94.56 198 SER A N 1
ATOM 1579 C CA . SER A 1 198 ? -13.969 -10.293 5.614 1.00 94.56 198 SER A CA 1
ATOM 1580 C C . SER A 1 198 ? -13.581 -9.827 4.207 1.00 94.56 198 SER A C 1
ATOM 1582 O O . SER A 1 198 ? -12.660 -10.369 3.592 1.00 94.56 198 SER A O 1
ATOM 1584 N N . CYS A 1 199 ? -14.257 -8.785 3.713 1.00 96.69 199 CYS A N 1
ATOM 1585 C CA . CYS A 1 199 ? -13.881 -8.070 2.493 1.00 96.69 199 CYS A CA 1
ATOM 1586 C C . CYS A 1 199 ? -13.215 -6.741 2.862 1.00 96.69 199 CYS A C 1
ATOM 1588 O O . CYS A 1 199 ? -13.801 -5.952 3.599 1.00 96.69 199 CYS A O 1
ATOM 1590 N N . VAL A 1 200 ? -12.009 -6.482 2.357 1.00 97.00 200 VAL A N 1
ATOM 1591 C CA . VAL A 1 200 ? -11.254 -5.254 2.642 1.00 97.00 200 VAL A CA 1
ATOM 1592 C C . VAL A 1 200 ? -10.938 -4.520 1.350 1.00 97.00 200 VAL A C 1
ATOM 1594 O O . VAL A 1 200 ? -10.397 -5.107 0.418 1.00 97.00 200 VAL A O 1
ATOM 1597 N N . ILE A 1 201 ? -11.252 -3.231 1.307 1.00 95.88 201 ILE A N 1
ATOM 1598 C CA . ILE A 1 201 ? -10.934 -2.338 0.198 1.00 95.88 201 ILE A CA 1
ATOM 1599 C C . ILE A 1 201 ? -9.619 -1.617 0.505 1.00 95.88 201 ILE A C 1
ATOM 1601 O O . ILE A 1 201 ? -9.499 -0.960 1.542 1.00 95.88 201 ILE A O 1
ATOM 1605 N N . THR A 1 202 ? -8.639 -1.732 -0.389 1.00 93.75 202 THR A N 1
ATOM 1606 C CA . THR A 1 202 ? -7.291 -1.156 -0.248 1.00 93.75 202 THR A CA 1
ATOM 1607 C C . THR A 1 202 ? -7.027 -0.082 -1.297 1.00 93.75 202 THR A C 1
ATOM 1609 O O . THR A 1 202 ? -7.596 -0.095 -2.390 1.00 93.75 202 THR A O 1
ATOM 1612 N N . ASN A 1 203 ? -6.149 0.870 -0.977 1.00 88.19 203 ASN A N 1
ATOM 1613 C CA . ASN A 1 203 ? -5.907 2.023 -1.850 1.00 88.19 203 ASN A CA 1
ATOM 1614 C C . ASN A 1 203 ? -5.006 1.691 -3.044 1.00 88.19 203 ASN A C 1
ATOM 1616 O O . ASN A 1 203 ? -5.262 2.098 -4.176 1.00 88.19 203 ASN A O 1
ATOM 1620 N N . GLY A 1 204 ? -3.908 0.983 -2.773 1.00 84.19 204 GLY A N 1
ATOM 1621 C CA . GLY A 1 204 ? -2.829 0.782 -3.730 1.00 84.19 204 GLY A CA 1
ATOM 1622 C C . GLY A 1 204 ? -2.226 -0.611 -3.694 1.00 84.19 204 GLY A C 1
ATOM 1623 O O . GLY A 1 204 ? -2.581 -1.446 -2.863 1.00 84.19 204 GLY A O 1
ATOM 1624 N N . GLU A 1 205 ? -1.283 -0.846 -4.602 1.00 84.69 205 GLU A N 1
ATOM 1625 C CA . GLU A 1 205 ? -0.627 -2.144 -4.796 1.00 84.69 205 GLU A CA 1
ATOM 1626 C C . GLU A 1 205 ? 0.041 -2.628 -3.508 1.00 84.69 205 GLU A C 1
ATOM 1628 O O . GLU A 1 205 ? -0.264 -3.711 -3.025 1.00 84.69 205 GLU A O 1
ATOM 1633 N N . TYR A 1 206 ? 0.873 -1.791 -2.884 1.00 86.31 206 TYR A N 1
ATOM 1634 C CA . TYR A 1 206 ? 1.600 -2.185 -1.678 1.00 86.31 206 TYR A CA 1
ATOM 1635 C C . TYR A 1 206 ? 0.696 -2.402 -0.455 1.00 86.31 206 TYR A C 1
ATOM 1637 O O . TYR A 1 206 ? 0.973 -3.307 0.325 1.00 86.31 206 TYR A O 1
ATOM 1645 N N . ASP A 1 207 ? -0.391 -1.633 -0.295 1.00 88.62 207 ASP A N 1
ATOM 1646 C CA . ASP A 1 207 ? -1.408 -1.876 0.752 1.00 88.62 207 ASP A CA 1
ATOM 1647 C C . ASP A 1 207 ? -2.082 -3.239 0.532 1.00 88.62 207 ASP A C 1
ATOM 1649 O O . ASP A 1 207 ? -2.175 -4.069 1.433 1.00 88.62 207 ASP A O 1
ATOM 1653 N N . THR A 1 208 ? -2.434 -3.525 -0.723 1.00 92.88 208 THR A N 1
ATOM 1654 C CA . THR A 1 208 ? -3.020 -4.808 -1.135 1.00 92.88 208 THR A CA 1
ATOM 1655 C C . THR A 1 208 ? -2.075 -5.976 -0.853 1.00 92.88 208 THR A C 1
ATOM 1657 O O . THR A 1 208 ? -2.479 -6.977 -0.262 1.00 92.88 208 THR A O 1
ATOM 1660 N N . TYR A 1 209 ? -0.804 -5.854 -1.240 1.00 93.94 209 TYR A N 1
ATOM 1661 C CA . TYR A 1 209 ? 0.184 -6.914 -1.052 1.00 93.94 209 TYR A CA 1
ATOM 1662 C C . TYR A 1 209 ? 0.504 -7.152 0.420 1.00 93.94 209 TYR A C 1
ATOM 1664 O O . TYR A 1 209 ? 0.608 -8.304 0.840 1.00 93.94 209 TYR A O 1
ATOM 1672 N N . ALA A 1 210 ? 0.632 -6.081 1.207 1.00 95.00 210 ALA A N 1
ATOM 1673 C CA . ALA A 1 210 ? 0.877 -6.183 2.637 1.00 95.00 210 ALA A CA 1
ATOM 1674 C C . ALA A 1 210 ? -0.277 -6.906 3.341 1.00 95.00 210 ALA A C 1
ATOM 1676 O O . ALA A 1 210 ? -0.023 -7.788 4.162 1.00 95.00 210 ALA A O 1
ATOM 1677 N N . LEU A 1 211 ? -1.529 -6.609 2.976 1.00 95.94 211 LEU A N 1
ATOM 1678 C CA . LEU A 1 211 ? -2.693 -7.297 3.527 1.00 95.94 211 LEU A CA 1
ATOM 1679 C C . LEU A 1 211 ? -2.791 -8.757 3.078 1.00 95.94 211 LEU A C 1
ATOM 1681 O O . LEU A 1 211 ? -3.079 -9.615 3.910 1.00 95.94 211 LEU A O 1
ATOM 1685 N N . TRP A 1 212 ? -2.497 -9.079 1.815 1.00 95.75 212 TRP A N 1
ATOM 1686 C CA . TRP A 1 212 ? -2.422 -10.478 1.378 1.00 95.75 212 TRP A CA 1
ATOM 1687 C C . TRP A 1 212 ? -1.369 -11.270 2.151 1.00 95.75 212 TRP A C 1
ATOM 1689 O O . TRP A 1 212 ? -1.657 -12.375 2.607 1.00 95.75 212 TRP A O 1
ATOM 1699 N N . LEU A 1 213 ? -0.168 -10.710 2.326 1.00 95.69 213 LEU A N 1
ATOM 1700 C CA . LEU A 1 213 ? 0.901 -11.365 3.077 1.00 95.69 213 LEU A CA 1
ATOM 1701 C C . LEU A 1 213 ? 0.529 -11.526 4.558 1.00 95.69 213 LEU A C 1
ATOM 1703 O O . LEU A 1 213 ? 0.730 -12.594 5.131 1.00 95.69 213 LEU A O 1
ATOM 1707 N N . ALA A 1 214 ? -0.044 -10.491 5.172 1.00 95.88 214 ALA A N 1
ATOM 1708 C CA . ALA A 1 214 ? -0.498 -10.533 6.557 1.00 95.88 214 ALA A CA 1
ATOM 1709 C C . ALA A 1 214 ? -1.608 -11.574 6.777 1.00 95.88 214 ALA A C 1
ATOM 1711 O O . ALA A 1 214 ? -1.525 -12.360 7.718 1.00 95.88 214 ALA A O 1
ATOM 1712 N N . ALA A 1 215 ? -2.612 -11.619 5.897 1.00 95.62 215 ALA A N 1
ATOM 1713 C CA . ALA A 1 215 ? -3.696 -12.597 5.958 1.00 95.62 215 ALA A CA 1
ATOM 1714 C C . ALA A 1 215 ? -3.179 -14.031 5.769 1.00 95.62 215 ALA A C 1
ATOM 1716 O O . ALA A 1 215 ? -3.550 -14.917 6.537 1.00 95.62 215 ALA A O 1
ATOM 1717 N N . LEU A 1 216 ? -2.263 -14.239 4.812 1.00 94.50 216 LEU A N 1
ATOM 1718 C CA . LEU A 1 216 ? -1.591 -15.522 4.595 1.00 94.50 216 LEU A CA 1
ATOM 1719 C C . LEU A 1 216 ? -0.860 -15.989 5.860 1.00 94.50 216 LEU A C 1
ATOM 1721 O O . LEU A 1 216 ? -1.054 -17.119 6.298 1.00 94.50 216 LEU A O 1
ATOM 1725 N N . ASN A 1 217 ? -0.062 -15.111 6.471 1.00 94.44 217 ASN A N 1
ATOM 1726 C CA . ASN A 1 217 ? 0.703 -15.432 7.677 1.00 94.44 217 ASN A CA 1
ATOM 1727 C C . ASN A 1 217 ? -0.191 -15.660 8.906 1.00 94.44 217 ASN A C 1
ATOM 1729 O O . ASN A 1 217 ? 0.187 -16.407 9.805 1.00 94.44 217 ASN A O 1
ATOM 1733 N N . ALA A 1 218 ? -1.366 -15.031 8.949 1.00 94.38 218 ALA A N 1
ATOM 1734 C CA . ALA A 1 218 ? -2.366 -15.238 9.992 1.00 94.38 218 ALA A CA 1
ATOM 1735 C C . ALA A 1 218 ? -3.259 -16.470 9.747 1.00 94.38 218 ALA A C 1
ATOM 1737 O O . ALA A 1 218 ? -4.098 -16.778 10.591 1.00 94.38 218 ALA A O 1
ATOM 1738 N N . GLY A 1 219 ? -3.128 -17.147 8.599 1.00 95.06 219 GLY A N 1
ATOM 1739 C CA . GLY A 1 219 ? -4.019 -18.241 8.210 1.00 95.06 219 GLY A CA 1
ATOM 1740 C C . GLY A 1 219 ? -5.475 -17.802 8.024 1.00 95.06 219 GLY A C 1
ATOM 1741 O O . GLY A 1 219 ? -6.378 -18.602 8.248 1.00 95.06 219 GLY A O 1
ATOM 1742 N N . LYS A 1 220 ? -5.714 -16.535 7.656 1.00 95.06 220 LYS A N 1
ATOM 1743 C CA . LYS A 1 220 ? -7.059 -15.972 7.471 1.00 95.06 220 LYS A CA 1
ATOM 1744 C C . LYS A 1 220 ? -7.432 -15.829 6.002 1.00 95.06 220 LYS A C 1
ATOM 1746 O O . LYS A 1 220 ? -6.629 -15.419 5.163 1.00 95.06 220 LYS A O 1
ATOM 1751 N N . HIS A 1 221 ? -8.703 -16.063 5.712 1.00 93.81 221 HIS A N 1
ATOM 1752 C CA . HIS A 1 221 ? -9.318 -15.842 4.415 1.00 93.81 221 HIS A CA 1
ATOM 1753 C C . HIS A 1 221 ? -9.898 -14.429 4.341 1.00 93.81 221 HIS A C 1
ATOM 1755 O O . HIS A 1 221 ? -11.081 -14.204 4.578 1.00 93.81 221 HIS A O 1
ATOM 1761 N N . ILE A 1 222 ? -9.062 -13.455 3.982 1.00 95.00 222 ILE A N 1
ATOM 1762 C CA . ILE A 1 222 ? -9.499 -12.076 3.727 1.00 95.00 222 ILE A CA 1
ATOM 1763 C C . ILE A 1 222 ? -9.560 -11.842 2.218 1.00 95.00 222 ILE A C 1
ATOM 1765 O O . ILE A 1 222 ? -8.568 -12.015 1.509 1.00 95.00 222 ILE A O 1
ATOM 1769 N N . THR A 1 223 ? -10.727 -11.428 1.724 1.00 94.12 223 THR A N 1
ATOM 1770 C CA . THR A 1 223 ? -10.884 -11.002 0.328 1.00 94.12 223 THR A CA 1
ATOM 1771 C C . THR A 1 223 ? -10.479 -9.540 0.222 1.00 94.12 223 THR A C 1
ATOM 1773 O O . THR A 1 223 ? -11.034 -8.701 0.927 1.00 94.12 223 THR A O 1
ATOM 1776 N N . VAL A 1 224 ? -9.518 -9.221 -0.643 1.00 93.56 224 VAL A N 1
ATOM 1777 C CA . VAL A 1 224 ? -9.015 -7.850 -0.797 1.00 93.56 224 VAL A CA 1
ATOM 1778 C C . VAL A 1 224 ? -9.404 -7.305 -2.163 1.00 93.56 224 VAL A C 1
ATOM 1780 O O . VAL A 1 224 ? -9.063 -7.906 -3.180 1.00 93.56 224 VAL A O 1
ATOM 1783 N N . TYR A 1 225 ? -10.083 -6.162 -2.172 1.00 91.75 225 TYR A N 1
ATOM 1784 C CA . TYR A 1 225 ? -10.459 -5.414 -3.366 1.00 91.75 225 TYR A CA 1
ATOM 1785 C C . TYR A 1 225 ? -9.560 -4.186 -3.482 1.00 91.75 225 TYR A C 1
ATOM 1787 O O . TYR A 1 225 ? -9.660 -3.248 -2.693 1.00 91.75 225 TYR A O 1
ATOM 1795 N N . SER A 1 226 ? -8.657 -4.194 -4.457 1.00 89.56 226 SER A N 1
ATOM 1796 C CA . SER A 1 226 ? -7.738 -3.077 -4.662 1.00 89.56 226 SER A CA 1
ATOM 1797 C C . SER A 1 226 ? -8.356 -2.034 -5.574 1.00 89.56 226 SER A C 1
ATOM 1799 O O . SER A 1 226 ? -8.614 -2.315 -6.743 1.00 89.56 226 SER A O 1
ATOM 1801 N N . LEU A 1 227 ? -8.483 -0.797 -5.098 1.00 87.75 227 LEU A N 1
ATOM 1802 C CA . LEU A 1 227 ? -8.940 0.316 -5.934 1.00 87.75 227 LEU A CA 1
ATOM 1803 C C . LEU A 1 227 ? -8.015 0.575 -7.138 1.00 87.75 227 LEU A C 1
ATOM 1805 O O . LEU A 1 227 ? -8.450 1.145 -8.133 1.00 87.75 227 LEU A O 1
ATOM 1809 N N . LYS A 1 228 ? -6.751 0.140 -7.060 1.00 80.50 228 LYS A N 1
ATOM 1810 C CA . LYS A 1 228 ? -5.770 0.186 -8.157 1.00 80.50 228 LYS A CA 1
ATOM 1811 C C . LYS A 1 228 ? -5.930 -0.946 -9.179 1.00 80.50 228 LYS A C 1
ATOM 1813 O O . LYS A 1 228 ? -5.424 -0.798 -10.287 1.00 80.50 228 LYS A O 1
ATOM 1818 N N . PHE A 1 229 ? -6.579 -2.056 -8.821 1.00 75.62 229 PHE A N 1
ATOM 1819 C CA . PHE A 1 229 ? -6.837 -3.187 -9.732 1.00 75.62 229 PHE A CA 1
ATOM 1820 C C . PHE A 1 229 ? -8.236 -3.129 -10.356 1.00 75.62 229 PHE A C 1
ATOM 1822 O O . PHE A 1 229 ? -8.518 -3.790 -11.351 1.00 75.62 229 PHE A O 1
ATOM 1829 N N . GLU A 1 230 ? -9.123 -2.297 -9.823 1.00 61.81 230 GLU A N 1
ATOM 1830 C CA . GLU A 1 230 ? -10.456 -2.104 -10.381 1.00 61.81 230 GLU A CA 1
ATOM 1831 C C . GLU A 1 230 ? -10.395 -1.402 -11.739 1.00 61.81 230 GLU A C 1
ATOM 1833 O O . GLU A 1 230 ? -10.006 -0.242 -11.854 1.00 61.81 230 GLU A O 1
ATOM 1838 N N . GLY A 1 231 ? -10.786 -2.130 -12.789 1.00 49.16 231 GLY A N 1
ATOM 1839 C CA . GLY A 1 231 ? -10.671 -1.686 -14.180 1.00 49.16 231 GLY A CA 1
ATOM 1840 C C . GLY A 1 231 ? -9.482 -2.276 -14.946 1.00 49.16 231 GLY A C 1
ATOM 1841 O O . GLY A 1 231 ? -9.321 -1.957 -16.124 1.00 49.16 231 GLY A O 1
ATOM 1842 N N . THR A 1 232 ? -8.681 -3.168 -14.349 1.00 47.78 232 THR A N 1
ATOM 1843 C CA . THR A 1 232 ? -7.613 -3.890 -15.062 1.00 47.78 232 THR A CA 1
ATOM 1844 C C . THR A 1 232 ? -8.168 -5.075 -15.863 1.00 47.78 232 THR A C 1
ATOM 1846 O O . THR A 1 232 ? -7.810 -6.224 -15.630 1.00 47.78 232 THR A O 1
ATOM 1849 N N . GLU A 1 233 ? -9.037 -4.807 -16.841 1.00 42.16 233 GLU A N 1
ATOM 1850 C CA . GLU A 1 233 ? -9.227 -5.728 -17.981 1.00 42.16 233 GLU A CA 1
ATOM 1851 C C . GLU A 1 233 ? -8.027 -5.672 -18.943 1.00 42.16 233 GLU A C 1
ATOM 1853 O O . GLU A 1 233 ? -7.854 -6.507 -19.825 1.00 42.16 233 GLU A O 1
ATOM 1858 N N . LYS A 1 234 ? -7.148 -4.689 -18.744 1.00 37.38 234 LYS A N 1
ATOM 1859 C CA . LYS A 1 234 ? -5.859 -4.563 -19.407 1.00 37.38 234 LYS A CA 1
ATOM 1860 C C . LYS A 1 234 ? -4.842 -4.464 -18.287 1.00 37.38 234 LYS A C 1
ATOM 1862 O O . LYS A 1 234 ? -4.688 -3.381 -17.754 1.00 37.38 234 LYS A O 1
ATOM 1867 N N . GLY A 1 235 ? -4.219 -5.551 -17.845 1.00 39.91 235 GLY A N 1
ATOM 1868 C CA . GLY A 1 235 ? -3.250 -5.533 -16.742 1.00 39.91 235 GLY A CA 1
ATOM 1869 C C . GLY A 1 235 ? -1.911 -4.833 -17.037 1.00 39.91 235 GLY A C 1
ATOM 1870 O O . GLY A 1 235 ? -0.864 -5.252 -16.552 1.00 39.91 235 GLY A O 1
ATOM 1871 N N . HIS A 1 236 ? -1.950 -3.736 -17.785 1.00 45.50 236 HIS A N 1
ATOM 1872 C CA . HIS A 1 236 ? -1.123 -2.589 -17.455 1.00 45.50 236 HIS A CA 1
ATOM 1873 C C . HIS A 1 236 ? -1.830 -1.816 -16.353 1.00 45.50 236 HIS A C 1
ATOM 1875 O O . HIS A 1 236 ? -3.050 -1.663 -16.369 1.00 45.50 236 HIS A O 1
ATOM 1881 N N . SER A 1 237 ? -1.082 -1.258 -15.409 1.00 45.38 237 SER A N 1
ATOM 1882 C CA . SER A 1 237 ? -1.631 -0.128 -14.678 1.00 45.38 237 SER A CA 1
ATOM 1883 C C . SER A 1 237 ? -1.875 0.982 -15.702 1.00 45.38 237 SER A C 1
ATOM 1885 O O . SER A 1 237 ? -0.989 1.766 -16.031 1.00 45.38 237 SER A O 1
ATOM 1887 N N . ASN A 1 238 ? -3.101 1.088 -16.218 1.00 44.19 238 ASN A N 1
ATOM 1888 C CA . ASN A 1 238 ? -3.565 2.405 -16.601 1.00 44.19 238 ASN A CA 1
ATOM 1889 C C . ASN A 1 238 ? -3.306 3.250 -15.353 1.00 44.19 238 ASN A C 1
ATOM 1891 O O . ASN A 1 238 ? -3.743 2.898 -14.254 1.00 44.19 238 ASN A O 1
ATOM 1895 N N . ASN A 1 239 ? -2.511 4.309 -15.496 1.00 51.62 239 ASN A N 1
ATOM 1896 C CA . ASN A 1 239 ? -2.175 5.252 -14.429 1.00 51.62 239 ASN A CA 1
ATOM 1897 C C . ASN A 1 239 ? -3.422 6.038 -13.965 1.00 51.62 239 ASN A C 1
ATOM 1899 O O . ASN A 1 239 ? -3.339 7.210 -13.614 1.00 51.62 239 ASN A O 1
ATOM 1903 N N . THR A 1 240 ? -4.601 5.417 -13.971 1.00 56.38 240 THR A N 1
ATOM 1904 C CA . THR A 1 240 ? -5.800 5.917 -13.338 1.00 56.38 240 THR A CA 1
ATOM 1905 C C . THR A 1 240 ? -5.568 5.855 -11.843 1.00 56.38 240 THR A C 1
ATOM 1907 O O . THR A 1 240 ? -5.607 4.800 -11.205 1.00 56.38 240 THR A O 1
ATOM 1910 N N . THR A 1 241 ? -5.266 7.017 -11.285 1.00 69.81 241 THR A N 1
ATOM 1911 C CA . THR A 1 241 ? -5.434 7.263 -9.863 1.00 69.81 241 THR A CA 1
ATOM 1912 C C . THR A 1 241 ? -6.876 6.901 -9.506 1.00 69.81 241 THR A C 1
ATOM 1914 O O . THR A 1 241 ? -7.792 7.386 -10.180 1.00 69.81 241 THR A O 1
ATOM 1917 N N . PRO A 1 242 ? -7.099 6.040 -8.498 1.00 79.19 242 PRO A N 1
ATOM 1918 C CA . PRO A 1 242 ? -8.449 5.733 -8.064 1.00 79.19 242 PRO A CA 1
ATOM 1919 C C . PRO A 1 242 ? -9.230 6.995 -7.685 1.00 79.19 242 PRO A C 1
ATOM 1921 O O . PRO A 1 242 ? -8.663 8.066 -7.460 1.00 79.19 242 PRO A O 1
ATOM 1924 N N . ASN A 1 243 ? -10.551 6.881 -7.640 1.00 83.56 243 ASN A N 1
ATOM 1925 C CA . ASN A 1 243 ? -11.444 7.979 -7.285 1.00 83.56 243 ASN A CA 1
ATOM 1926 C C . ASN A 1 243 ? -12.691 7.449 -6.559 1.00 83.56 243 ASN A C 1
ATOM 1928 O O . ASN A 1 243 ? -12.849 6.241 -6.373 1.00 83.56 243 ASN A O 1
ATOM 1932 N N . ALA A 1 244 ? -13.592 8.354 -6.170 1.00 88.00 244 ALA A N 1
ATOM 1933 C CA . ALA A 1 244 ? -14.841 7.995 -5.499 1.00 88.00 244 ALA A CA 1
ATOM 1934 C C . ALA A 1 244 ? -15.705 7.011 -6.316 1.00 88.00 244 ALA A C 1
ATOM 1936 O O . ALA A 1 244 ? -16.299 6.093 -5.755 1.00 88.00 244 ALA A O 1
ATOM 1937 N N . SER A 1 245 ? -15.729 7.137 -7.648 1.00 87.38 245 SER A N 1
ATOM 1938 C CA . SER A 1 245 ? -16.477 6.223 -8.521 1.00 87.38 245 SER A CA 1
ATOM 1939 C C . SER A 1 245 ? -15.897 4.807 -8.520 1.00 87.38 245 SER A C 1
ATOM 1941 O O . SER A 1 245 ? -16.659 3.842 -8.549 1.00 87.38 245 SER A O 1
ATOM 1943 N N . ALA A 1 246 ? -14.567 4.664 -8.445 1.00 87.00 246 ALA A N 1
ATOM 1944 C CA . ALA A 1 246 ? -13.923 3.360 -8.290 1.00 87.00 246 ALA A CA 1
ATOM 1945 C C . ALA A 1 246 ? -14.351 2.695 -6.975 1.00 87.00 246 ALA A C 1
ATOM 1947 O O . ALA A 1 246 ? -14.780 1.544 -6.989 1.00 87.00 246 ALA A O 1
ATOM 1948 N N . LEU A 1 247 ? -14.333 3.436 -5.859 1.00 91.25 247 LEU A N 1
ATOM 1949 C CA . LEU A 1 247 ? -14.814 2.923 -4.575 1.00 91.25 247 LEU A CA 1
ATOM 1950 C C . LEU A 1 247 ? -16.283 2.492 -4.645 1.00 91.25 247 LEU A C 1
ATOM 1952 O O . LEU A 1 247 ? -16.622 1.395 -4.204 1.00 91.25 247 LEU A O 1
ATOM 1956 N N . GLN A 1 248 ? -17.150 3.319 -5.233 1.00 90.38 248 GLN A N 1
ATOM 1957 C CA . GLN A 1 248 ? -18.567 2.992 -5.375 1.00 90.38 248 GLN A CA 1
ATOM 1958 C C . GLN A 1 248 ? -18.778 1.716 -6.199 1.00 90.38 248 GLN A C 1
ATOM 1960 O O . GLN A 1 248 ? -19.611 0.887 -5.833 1.00 90.38 248 GLN A O 1
ATOM 1965 N N . LYS A 1 249 ? -18.006 1.528 -7.278 1.00 89.06 249 LYS A N 1
ATOM 1966 C CA . LYS A 1 249 ? -18.042 0.304 -8.084 1.00 89.06 249 LYS A CA 1
ATOM 1967 C C . LYS A 1 249 ? -17.678 -0.918 -7.238 1.00 89.06 249 LYS A C 1
ATOM 1969 O O . LYS A 1 249 ? -18.457 -1.868 -7.219 1.00 89.06 249 LYS A O 1
ATOM 1974 N N . VAL A 1 250 ? -16.585 -0.868 -6.472 1.00 90.38 250 VAL A N 1
ATOM 1975 C CA . VAL A 1 250 ? -16.198 -1.966 -5.562 1.00 90.38 250 VAL A CA 1
ATOM 1976 C C . VAL A 1 250 ? -17.287 -2.276 -4.547 1.00 90.38 250 VAL A C 1
ATOM 1978 O O . VAL A 1 250 ? -17.658 -3.428 -4.353 1.00 90.38 250 VAL A O 1
ATOM 1981 N N . LEU A 1 251 ? -17.849 -1.253 -3.906 1.00 91.56 251 LEU A N 1
ATOM 1982 C CA . LEU A 1 251 ? -18.906 -1.459 -2.916 1.00 91.56 251 LEU A CA 1
ATOM 1983 C C . LEU A 1 251 ? -20.120 -2.185 -3.510 1.00 91.56 251 LEU A C 1
ATOM 1985 O O . LEU A 1 251 ? -20.768 -2.958 -2.810 1.00 91.56 251 LEU A O 1
ATOM 1989 N N . THR A 1 252 ? -20.414 -1.977 -4.798 1.00 90.50 252 THR A N 1
ATOM 1990 C CA . THR A 1 252 ? -21.511 -2.671 -5.490 1.00 90.50 252 THR A CA 1
ATOM 1991 C C . THR A 1 252 ? -21.176 -4.089 -5.956 1.00 90.50 252 THR A C 1
ATOM 1993 O O . THR A 1 252 ? -22.103 -4.870 -6.165 1.00 90.50 252 THR A O 1
ATOM 1996 N N . THR A 1 253 ? -19.895 -4.443 -6.119 1.00 89.38 253 THR A N 1
ATOM 1997 C CA . THR A 1 253 ? -19.481 -5.804 -6.512 1.00 89.38 253 THR A CA 1
ATOM 1998 C C . THR A 1 253 ? -19.395 -6.751 -5.320 1.00 89.38 253 THR A C 1
ATOM 2000 O O . THR A 1 253 ? -19.578 -7.959 -5.484 1.00 89.38 253 THR A O 1
ATOM 2003 N N . ILE A 1 254 ? -19.154 -6.225 -4.117 1.00 90.81 254 ILE A N 1
ATOM 2004 C CA . ILE A 1 254 ? -19.075 -7.039 -2.905 1.00 90.81 254 ILE A CA 1
ATOM 2005 C C . ILE A 1 254 ? -20.466 -7.608 -2.554 1.00 90.81 254 ILE A C 1
ATOM 2007 O O . ILE A 1 254 ? -21.442 -6.856 -2.475 1.00 90.81 254 ILE A O 1
ATOM 2011 N N . PRO A 1 255 ? -20.591 -8.926 -2.289 1.00 90.06 255 PRO A N 1
ATOM 2012 C CA . PRO A 1 255 ? -21.859 -9.519 -1.876 1.00 90.06 255 PRO A CA 1
ATOM 2013 C C . PRO A 1 255 ? -22.427 -8.873 -0.604 1.00 90.06 255 PRO A C 1
ATOM 2015 O O . PRO A 1 255 ? -21.728 -8.727 0.397 1.00 90.06 255 PRO A O 1
ATOM 2018 N N . LYS A 1 256 ? -23.730 -8.557 -0.607 1.00 88.56 256 LYS A N 1
ATOM 2019 C CA . LYS A 1 256 ? -24.415 -7.838 0.490 1.00 88.56 256 LYS A CA 1
ATOM 2020 C C . LYS A 1 256 ? -24.356 -8.532 1.859 1.00 88.56 256 LYS A C 1
ATOM 2022 O O . LYS A 1 256 ? -24.609 -7.891 2.870 1.00 88.56 256 LYS A O 1
ATOM 2027 N N . ASN A 1 257 ? -24.070 -9.833 1.900 1.00 88.44 257 ASN A N 1
ATOM 2028 C CA . ASN A 1 257 ? -23.954 -10.621 3.130 1.00 88.44 257 ASN A CA 1
ATOM 2029 C C . ASN A 1 257 ? -22.526 -10.659 3.705 1.00 88.44 257 ASN A C 1
ATOM 2031 O O . ASN A 1 257 ? -22.276 -11.403 4.653 1.00 88.44 257 ASN A O 1
ATOM 2035 N N . LYS A 1 258 ? -21.578 -9.918 3.123 1.00 91.19 258 LYS A N 1
ATOM 2036 C CA . LYS A 1 258 ? -20.194 -9.839 3.595 1.00 91.19 258 LYS A CA 1
ATOM 2037 C 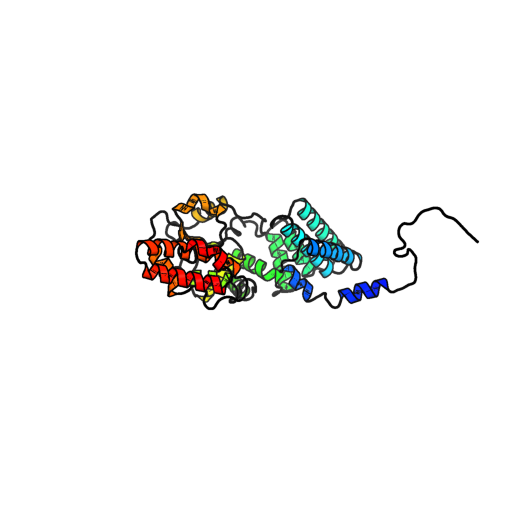C . LYS A 1 258 ? -19.960 -8.552 4.376 1.00 91.19 258 LYS A C 1
ATOM 2039 O O . LYS A 1 258 ? -20.407 -7.483 3.973 1.00 91.19 258 LYS A O 1
ATOM 2044 N N . SER A 1 259 ? -19.196 -8.654 5.463 1.00 93.44 259 SER A N 1
ATOM 2045 C CA . SER A 1 259 ? -18.671 -7.481 6.162 1.00 93.44 259 SER A CA 1
ATOM 2046 C C . SER A 1 259 ? -17.642 -6.779 5.284 1.00 93.44 259 SER A C 1
ATOM 2048 O O . SER A 1 259 ? -16.690 -7.410 4.810 1.00 93.44 259 SER A O 1
ATOM 2050 N N . VAL A 1 260 ? -17.845 -5.479 5.080 1.00 96.75 260 VAL A N 1
ATOM 2051 C CA . VAL A 1 260 ? -16.995 -4.645 4.233 1.00 96.75 260 VAL A CA 1
ATOM 2052 C C . VAL A 1 260 ? -16.191 -3.693 5.096 1.00 96.75 260 VAL A C 1
ATOM 2054 O O . VAL A 1 260 ? -16.741 -2.961 5.919 1.00 96.75 260 VAL A O 1
ATOM 2057 N N . TYR A 1 261 ? -14.885 -3.687 4.871 1.00 97.62 261 TYR A N 1
ATOM 2058 C CA . TYR A 1 261 ? -13.946 -2.805 5.536 1.00 97.62 261 TYR A CA 1
ATOM 2059 C C . TYR A 1 261 ? -13.165 -1.989 4.511 1.00 97.62 261 TYR A C 1
ATOM 2061 O O . TYR A 1 261 ? -12.909 -2.443 3.400 1.00 97.62 261 TYR A O 1
ATOM 2069 N N . ILE A 1 262 ? -12.765 -0.783 4.890 1.00 97.06 262 ILE A N 1
ATOM 2070 C CA . ILE A 1 262 ? -11.960 0.131 4.084 1.00 97.06 262 ILE A CA 1
ATOM 2071 C C . ILE A 1 262 ? -10.655 0.378 4.843 1.00 97.06 262 ILE A C 1
ATOM 2073 O O . ILE A 1 262 ? -10.672 0.788 6.007 1.00 97.06 262 ILE A O 1
ATOM 2077 N N . SER A 1 263 ? -9.522 0.100 4.197 1.00 96.44 263 SER A N 1
ATOM 2078 C CA . SER A 1 263 ? -8.189 0.350 4.752 1.00 96.44 263 SER A CA 1
ATOM 2079 C C . SER A 1 263 ? -8.022 1.831 5.092 1.00 96.44 263 SER A C 1
ATOM 2081 O O . SER A 1 263 ? -8.461 2.710 4.348 1.00 96.44 263 SER A O 1
ATOM 2083 N N . LEU A 1 264 ? -7.328 2.130 6.194 1.00 95.19 264 LEU A N 1
ATOM 2084 C CA . LEU A 1 264 ? -7.056 3.514 6.601 1.00 95.19 264 LEU A CA 1
ATOM 2085 C C . LEU A 1 264 ? -6.123 4.255 5.629 1.00 95.19 264 LEU A C 1
ATOM 2087 O O . LEU A 1 264 ? -5.908 5.453 5.785 1.00 95.19 264 LEU A O 1
ATOM 2091 N N . THR A 1 265 ? -5.546 3.556 4.647 1.00 92.69 265 THR A N 1
ATOM 2092 C CA . THR A 1 265 ? -4.712 4.163 3.600 1.00 92.69 265 THR A CA 1
ATOM 2093 C C . THR A 1 265 ? -5.515 4.668 2.397 1.00 92.69 265 THR A C 1
ATOM 2095 O O . THR A 1 265 ? -4.952 5.342 1.532 1.00 92.69 265 THR A O 1
ATOM 2098 N N . VAL A 1 266 ? -6.815 4.351 2.318 1.00 92.94 266 VAL A N 1
ATOM 2099 C CA . VAL A 1 266 ? -7.698 4.859 1.261 1.00 92.94 266 VAL A CA 1
ATOM 2100 C C . VAL A 1 266 ? -7.831 6.370 1.399 1.00 92.94 266 VAL A C 1
ATOM 2102 O O . VAL A 1 266 ? -8.035 6.885 2.500 1.00 92.94 266 VAL A O 1
ATOM 2105 N N . ASN A 1 267 ? -7.702 7.079 0.274 1.00 90.50 267 ASN A N 1
ATOM 2106 C CA . ASN A 1 267 ? -7.809 8.533 0.257 1.00 90.50 267 ASN A CA 1
ATOM 2107 C C . ASN A 1 267 ? -9.201 8.966 0.776 1.00 90.50 267 ASN A C 1
ATOM 2109 O O . ASN A 1 267 ? -10.207 8.530 0.206 1.00 90.50 267 ASN A O 1
ATOM 2113 N N . PRO A 1 268 ? -9.271 9.833 1.808 1.00 90.81 268 PRO A N 1
ATOM 2114 C CA . PRO A 1 268 ? -10.525 10.372 2.332 1.00 90.81 268 PRO A CA 1
ATOM 2115 C C . PRO A 1 268 ? -11.462 10.988 1.296 1.00 90.81 268 PRO A C 1
ATOM 2117 O O . PRO A 1 268 ? -12.681 10.867 1.428 1.00 90.81 268 PRO A O 1
ATOM 2120 N N . ASP A 1 269 ? -10.917 11.577 0.231 1.00 90.94 269 ASP A N 1
ATOM 2121 C CA . ASP A 1 269 ? -11.716 12.168 -0.843 1.00 90.94 269 ASP A CA 1
ATOM 2122 C C . ASP A 1 269 ? -12.627 11.131 -1.517 1.00 90.94 269 ASP A C 1
ATOM 2124 O O . ASP A 1 269 ? -13.721 11.466 -1.976 1.00 90.94 269 ASP A O 1
ATOM 2128 N N . TYR A 1 270 ? -12.213 9.858 -1.544 1.00 92.12 270 TYR A N 1
ATOM 2129 C CA . TYR A 1 270 ? -12.945 8.790 -2.227 1.00 92.12 270 TYR A CA 1
ATOM 2130 C C . TYR A 1 270 ? -14.196 8.350 -1.467 1.00 92.12 270 TYR A C 1
ATOM 2132 O O . TYR A 1 270 ? -15.133 7.868 -2.095 1.00 92.12 270 TYR A O 1
ATOM 2140 N N . TYR A 1 271 ? -14.226 8.516 -0.141 1.00 92.88 271 TYR A N 1
ATOM 2141 C CA . TYR A 1 271 ? -15.333 8.076 0.715 1.00 92.88 271 TYR A CA 1
ATOM 2142 C C . TYR A 1 271 ? -16.039 9.212 1.462 1.00 92.88 271 TYR A C 1
ATOM 2144 O O . TYR A 1 271 ? -16.843 8.959 2.358 1.00 92.88 271 TYR A O 1
ATOM 2152 N N . SER A 1 272 ? -15.783 10.464 1.084 1.00 91.44 272 SER A N 1
ATOM 2153 C CA . SER A 1 272 ? -16.408 11.647 1.691 1.00 91.44 272 SER A CA 1
ATOM 2154 C C . SER A 1 272 ? -17.945 11.580 1.715 1.00 91.44 272 SER A C 1
ATOM 2156 O O . SER A 1 272 ? -18.563 11.949 2.711 1.00 91.44 272 SER A O 1
ATOM 2158 N N . THR A 1 273 ? -18.568 11.039 0.664 1.00 90.44 273 THR A N 1
ATOM 2159 C CA . THR A 1 273 ? -20.031 10.910 0.536 1.00 90.44 273 THR A CA 1
ATOM 2160 C C . THR A 1 273 ? -20.636 9.785 1.374 1.00 90.44 273 THR A C 1
ATOM 2162 O O . THR A 1 273 ? -21.826 9.830 1.679 1.00 90.44 273 THR A O 1
ATOM 2165 N N . ILE A 1 274 ? -19.836 8.792 1.768 1.00 93.25 274 ILE A N 1
ATOM 2166 C CA . ILE A 1 274 ? -20.275 7.645 2.577 1.00 93.25 274 ILE A CA 1
ATOM 2167 C C . ILE A 1 274 ? -19.761 7.714 4.016 1.00 93.25 274 ILE A C 1
ATOM 2169 O O . ILE A 1 274 ? -19.980 6.783 4.784 1.00 93.25 274 ILE A O 1
ATOM 2173 N N . LEU A 1 275 ? -19.103 8.811 4.409 1.00 93.00 275 LEU A N 1
ATOM 2174 C CA . LEU A 1 275 ? -18.538 8.998 5.746 1.00 93.00 275 LEU A CA 1
ATOM 2175 C C . LEU A 1 275 ? -19.531 8.702 6.892 1.00 93.00 275 LEU A C 1
ATOM 2177 O O . LEU A 1 275 ? -19.111 8.061 7.854 1.00 93.00 275 LEU A O 1
ATOM 2181 N N . PRO A 1 276 ? -20.834 9.061 6.812 1.00 93.75 276 PRO A N 1
ATOM 2182 C CA . PRO A 1 276 ? -21.810 8.707 7.852 1.00 93.75 276 PRO A CA 1
ATOM 2183 C C . PRO A 1 276 ? -22.036 7.197 8.042 1.00 93.75 276 PRO A C 1
ATOM 2185 O O . PRO A 1 276 ? -22.603 6.792 9.051 1.00 93.75 276 PRO A O 1
ATOM 2188 N N . GLN A 1 277 ? -21.620 6.375 7.075 1.00 95.56 277 GLN A N 1
ATOM 2189 C CA . GLN A 1 277 ? -21.735 4.913 7.077 1.00 95.56 277 GLN A CA 1
ATOM 2190 C C . GLN A 1 277 ? -20.408 4.225 7.443 1.00 95.56 277 GLN A C 1
ATOM 2192 O O . GLN A 1 277 ? -20.305 3.000 7.355 1.00 95.56 277 GLN A O 1
ATOM 2197 N N . LEU A 1 278 ? -19.375 4.997 7.800 1.00 96.19 278 LEU A N 1
ATOM 2198 C CA . LEU A 1 278 ? -18.056 4.486 8.154 1.00 96.19 278 LEU A CA 1
ATOM 2199 C C . LEU A 1 278 ? -17.822 4.553 9.660 1.00 96.19 278 LEU A C 1
ATOM 2201 O O . LEU A 1 278 ? -17.832 5.620 10.270 1.00 96.19 278 LEU A O 1
ATOM 2205 N N . TYR A 1 279 ? -17.517 3.398 10.241 1.00 96.50 279 TYR A N 1
ATOM 2206 C CA . TYR A 1 279 ? -17.229 3.250 11.663 1.00 96.50 279 TYR A CA 1
ATOM 2207 C C . TYR A 1 279 ? -15.755 2.908 11.845 1.00 96.50 279 TYR A C 1
ATOM 2209 O O . TYR A 1 279 ? -15.264 1.933 11.282 1.00 96.50 279 TYR A O 1
ATOM 2217 N N . ASN A 1 280 ? -15.015 3.723 12.598 1.00 95.62 280 ASN A N 1
ATOM 2218 C CA . ASN A 1 280 ? -13.589 3.486 12.825 1.00 95.62 280 ASN A CA 1
ATOM 2219 C C . ASN A 1 280 ? -13.400 2.286 13.768 1.00 95.62 280 ASN A C 1
ATOM 2221 O O . ASN A 1 280 ? -13.831 2.342 14.917 1.00 95.62 280 ASN A O 1
ATOM 2225 N N . MET A 1 281 ? -12.738 1.233 13.291 1.00 95.06 281 MET A N 1
ATOM 2226 C CA . MET A 1 281 ? -12.459 -0.006 14.032 1.00 95.06 281 MET A CA 1
ATOM 2227 C C . MET A 1 281 ? -11.011 -0.063 14.546 1.00 95.06 281 MET A C 1
ATOM 2229 O O . MET A 1 281 ? -10.476 -1.130 14.835 1.00 95.06 281 MET A O 1
ATOM 2233 N N . GLY A 1 282 ? -10.328 1.080 14.597 1.00 94.50 282 GLY A N 1
ATOM 2234 C CA . GLY A 1 282 ? -8.951 1.236 15.058 1.00 94.50 282 GLY A CA 1
ATOM 2235 C C . GLY A 1 282 ? -7.924 1.057 13.948 1.00 94.50 282 GLY A C 1
ATOM 2236 O O . GLY A 1 282 ? -7.046 1.896 13.808 1.00 94.50 282 GLY A O 1
ATOM 2237 N N . VAL A 1 283 ? -8.054 0.004 13.137 1.00 95.56 283 VAL A N 1
ATOM 2238 C CA . VAL A 1 283 ? -7.087 -0.361 12.072 1.00 95.56 283 VAL A CA 1
ATOM 2239 C C . VAL A 1 283 ? -7.670 -0.302 10.656 1.00 95.56 283 VAL A C 1
ATOM 2241 O O . VAL A 1 283 ? -6.942 -0.433 9.679 1.00 95.56 283 VAL A O 1
ATOM 2244 N N . CYS A 1 284 ? -8.981 -0.095 10.545 1.00 96.62 284 CYS A N 1
ATOM 2245 C CA . CYS A 1 284 ? -9.746 0.070 9.308 1.00 96.62 284 CYS A CA 1
ATOM 2246 C C . CYS A 1 284 ? -11.078 0.769 9.625 1.00 96.62 284 CYS A C 1
ATOM 2248 O O . CYS A 1 284 ? -11.437 0.928 10.796 1.00 96.62 284 CYS A O 1
ATOM 2250 N N . TYR A 1 285 ? -11.820 1.166 8.596 1.00 97.62 285 TYR A N 1
ATOM 2251 C CA . TYR A 1 285 ? -13.226 1.541 8.728 1.00 97.62 285 TYR A CA 1
ATOM 2252 C C . TYR A 1 285 ? -14.116 0.353 8.383 1.00 97.62 285 TYR A C 1
ATOM 2254 O O . TYR A 1 285 ? -13.875 -0.302 7.378 1.00 97.62 285 TYR A O 1
ATOM 2262 N N . GLN A 1 286 ? -15.162 0.098 9.160 1.00 97.00 286 GLN A N 1
ATOM 2263 C CA . GLN A 1 286 ? -16.256 -0.778 8.752 1.00 97.00 286 GLN A CA 1
ATOM 2264 C C . GLN A 1 286 ? -17.304 0.046 8.004 1.00 97.00 286 GLN A C 1
ATOM 2266 O O . GLN A 1 286 ? -17.774 1.057 8.524 1.00 97.00 286 GLN A O 1
ATOM 2271 N N . TYR A 1 287 ? -17.679 -0.398 6.806 1.00 96.69 287 TYR A N 1
ATOM 2272 C CA . TYR A 1 287 ? -18.809 0.152 6.065 1.00 96.69 287 TYR A CA 1
ATOM 2273 C C . TYR A 1 287 ? -20.097 -0.553 6.496 1.00 96.69 287 TYR A C 1
ATOM 2275 O O . TYR A 1 287 ? -20.210 -1.775 6.384 1.00 96.69 287 TYR A O 1
ATOM 2283 N N . SER A 1 288 ? -21.063 0.210 7.006 1.00 94.75 288 SER A N 1
ATOM 2284 C CA . SER A 1 288 ? -22.351 -0.316 7.458 1.00 94.75 288 SER A CA 1
ATOM 2285 C C . SER A 1 288 ? -23.463 0.715 7.286 1.00 94.75 288 SER A C 1
ATOM 2287 O O . SER A 1 288 ? -23.323 1.874 7.664 1.00 94.75 288 SER A O 1
ATOM 2289 N N . ALA A 1 289 ? -24.606 0.281 6.749 1.00 91.69 289 ALA A N 1
ATOM 2290 C CA . ALA A 1 289 ? -25.817 1.102 6.704 1.00 91.69 289 ALA A CA 1
ATOM 2291 C C . ALA A 1 289 ? -26.514 1.202 8.074 1.00 91.69 289 ALA A C 1
ATOM 2293 O O . ALA A 1 289 ? -27.321 2.102 8.295 1.00 91.69 289 ALA A O 1
ATOM 2294 N N . SER A 1 290 ? -26.216 0.273 8.984 1.00 93.69 290 SER A N 1
ATOM 2295 C CA . SER A 1 290 ? -26.732 0.251 10.352 1.00 93.69 290 SER A CA 1
ATOM 2296 C C . SER A 1 290 ? -25.684 0.768 11.331 1.00 93.69 290 SER A C 1
ATOM 2298 O O . SER A 1 290 ? -24.486 0.571 11.117 1.00 93.69 290 SER A O 1
ATOM 2300 N N . ALA A 1 291 ? -26.145 1.371 12.428 1.00 93.62 291 ALA A N 1
ATOM 2301 C CA . ALA A 1 291 ? -25.279 1.804 13.517 1.00 93.62 291 ALA A CA 1
ATOM 2302 C C . ALA A 1 291 ? -24.410 0.650 14.037 1.00 93.62 291 ALA A C 1
ATOM 2304 O O . ALA A 1 291 ? -24.913 -0.445 14.293 1.00 93.62 291 ALA A O 1
ATOM 2305 N N . VAL A 1 292 ? -23.114 0.915 14.205 1.00 94.38 292 VAL A N 1
ATOM 2306 C CA . VAL A 1 292 ? -22.152 -0.008 14.813 1.00 94.38 292 VAL A CA 1
ATOM 2307 C C . VAL A 1 292 ? -21.650 0.619 16.106 1.00 94.38 292 VAL A C 1
ATOM 2309 O O . VAL A 1 292 ? -21.136 1.737 16.088 1.00 94.38 292 VAL A O 1
ATOM 2312 N N . ASP A 1 293 ? -21.772 -0.104 17.220 1.00 94.81 293 ASP A N 1
ATOM 2313 C CA . ASP A 1 293 ? -21.058 0.255 18.445 1.00 94.81 293 ASP A CA 1
ATOM 2314 C C . ASP A 1 293 ? -19.587 -0.152 18.307 1.00 94.81 293 ASP A C 1
ATOM 2316 O O . ASP A 1 293 ? -19.201 -1.305 18.504 1.00 94.81 293 ASP A O 1
ATOM 2320 N N . ASN A 1 294 ? -18.762 0.806 17.895 1.00 95.19 294 ASN A N 1
ATOM 2321 C CA . ASN A 1 294 ? -17.345 0.601 17.628 1.00 95.19 294 ASN A CA 1
ATOM 2322 C C . ASN A 1 294 ? -16.442 0.914 18.836 1.00 95.19 294 ASN A C 1
ATOM 2324 O O . ASN A 1 294 ? -15.234 0.685 18.753 1.00 95.19 294 ASN A O 1
ATOM 2328 N N . ILE A 1 295 ? -16.981 1.395 19.964 1.00 97.12 295 ILE A N 1
ATOM 2329 C CA . ILE A 1 295 ? -16.173 1.774 21.137 1.00 97.12 295 ILE A CA 1
ATOM 2330 C C . ILE A 1 295 ? -15.432 0.572 21.752 1.00 97.12 295 ILE A C 1
ATOM 2332 O O . ILE A 1 295 ? -14.216 0.684 21.951 1.00 97.12 295 ILE A O 1
ATOM 2336 N N . PRO A 1 296 ? -16.069 -0.596 21.994 1.00 95.56 296 PRO A N 1
ATOM 2337 C CA . PRO A 1 296 ? -15.357 -1.763 22.522 1.00 95.56 296 PRO A CA 1
ATOM 2338 C C . PRO A 1 296 ? -14.248 -2.249 21.579 1.00 95.56 296 PRO A C 1
ATOM 2340 O O . PRO A 1 296 ? -13.157 -2.609 22.023 1.00 95.56 296 PRO A O 1
ATOM 2343 N N . PHE A 1 297 ? -14.498 -2.199 20.267 1.00 94.25 297 PHE A N 1
ATOM 2344 C CA . PHE A 1 297 ? -13.521 -2.587 19.249 1.00 94.25 297 PHE A CA 1
ATOM 2345 C C . PHE A 1 297 ? -12.312 -1.652 19.226 1.00 94.25 297 PHE A C 1
ATOM 2347 O O . PHE A 1 297 ? -11.177 -2.132 19.162 1.00 94.25 297 PHE A O 1
ATOM 2354 N N . LEU A 1 298 ? -12.536 -0.338 19.324 1.00 96.19 298 LEU A N 1
ATOM 2355 C CA . LEU A 1 298 ? -11.467 0.652 19.435 1.00 96.19 298 LEU A CA 1
ATOM 2356 C C . LEU A 1 298 ? -10.624 0.423 20.690 1.00 96.19 298 LEU A C 1
ATOM 2358 O O . LEU A 1 298 ? -9.400 0.417 20.592 1.00 96.19 298 LEU A O 1
ATOM 2362 N N . ASN A 1 299 ? -11.258 0.198 21.845 1.00 96.62 299 ASN A N 1
ATOM 2363 C CA . ASN A 1 299 ? -10.551 -0.026 23.107 1.00 96.62 299 ASN A CA 1
ATOM 2364 C C . ASN A 1 299 ? -9.640 -1.255 23.042 1.00 96.62 299 ASN A C 1
ATOM 2366 O O . ASN A 1 299 ? -8.435 -1.155 23.272 1.00 96.62 299 ASN A O 1
ATOM 2370 N N . ASN A 1 300 ? -10.211 -2.393 22.648 1.00 95.25 300 ASN A N 1
ATOM 2371 C CA . ASN A 1 300 ? -9.481 -3.646 22.515 1.00 95.25 300 ASN A CA 1
ATOM 2372 C C . ASN A 1 300 ? -8.331 -3.518 21.504 1.00 95.25 300 ASN A C 1
ATOM 2374 O O . ASN A 1 300 ? -7.201 -3.914 21.774 1.00 95.25 300 ASN A O 1
ATOM 2378 N N . THR A 1 301 ? -8.585 -2.914 20.342 1.00 94.69 301 THR A N 1
ATOM 2379 C CA . THR A 1 301 ? -7.576 -2.826 19.279 1.00 94.69 301 THR A CA 1
ATOM 2380 C C . THR A 1 301 ? -6.458 -1.847 19.624 1.00 94.69 301 THR A C 1
ATOM 2382 O O . THR A 1 301 ? -5.290 -2.194 19.485 1.00 94.69 301 THR A O 1
ATOM 2385 N N . LEU A 1 302 ? -6.793 -0.628 20.056 1.00 96.38 302 LEU A N 1
ATOM 2386 C CA . LEU A 1 302 ? -5.836 0.475 20.190 1.00 96.38 302 LEU A CA 1
ATOM 2387 C C . LEU A 1 302 ? -5.178 0.559 21.571 1.00 96.38 302 LEU A C 1
ATOM 2389 O O . LEU A 1 302 ? -4.020 0.966 21.663 1.00 96.38 302 LEU A O 1
ATOM 2393 N N . VAL A 1 303 ? -5.897 0.209 22.638 1.00 95.19 303 VAL A N 1
ATOM 2394 C CA . VAL A 1 303 ? -5.408 0.355 24.018 1.00 95.19 303 VAL A CA 1
ATOM 2395 C C . VAL A 1 303 ? -4.918 -0.981 24.562 1.00 95.19 303 VAL A C 1
ATOM 2397 O O . VAL A 1 303 ? -3.785 -1.055 25.030 1.00 95.19 303 VAL A O 1
ATOM 2400 N N . GLU A 1 304 ? -5.732 -2.034 24.467 1.00 93.38 304 GLU A N 1
ATOM 2401 C CA . GLU A 1 304 ? -5.399 -3.339 25.058 1.00 93.38 304 GLU A CA 1
ATOM 2402 C C . GLU A 1 304 ? -4.354 -4.096 24.230 1.00 93.38 304 GLU A C 1
ATOM 2404 O O . GLU A 1 304 ? -3.350 -4.554 24.772 1.00 93.38 304 GLU A O 1
ATOM 2409 N N . LYS A 1 305 ? -4.557 -4.207 22.910 1.00 91.12 305 LYS A N 1
ATOM 2410 C CA . LYS A 1 305 ? -3.663 -4.969 22.022 1.00 91.12 305 LYS A CA 1
ATOM 2411 C C . LYS A 1 305 ? -2.461 -4.186 21.510 1.00 91.12 305 LYS A C 1
ATOM 2413 O O . LYS A 1 305 ? -1.469 -4.817 21.166 1.00 91.12 305 LYS A O 1
ATOM 2418 N N . GLN A 1 306 ? -2.562 -2.857 21.415 1.00 89.00 306 GLN A N 1
ATOM 2419 C CA . GLN A 1 306 ? -1.545 -1.974 20.823 1.00 89.00 306 GLN A CA 1
ATOM 2420 C C . GLN A 1 306 ? -1.047 -2.489 19.453 1.00 89.00 306 GLN A C 1
ATOM 2422 O O . GLN A 1 306 ? -0.013 -3.152 19.356 1.00 89.00 306 GLN A O 1
ATOM 2427 N N . PRO A 1 307 ? -1.749 -2.165 18.355 1.00 84.88 307 PRO A N 1
ATOM 2428 C CA . PRO A 1 307 ? -1.812 -2.989 17.143 1.00 84.88 307 PRO A CA 1
ATOM 2429 C C . PRO A 1 307 ? -0.487 -3.168 16.388 1.00 84.88 307 PRO A C 1
ATOM 2431 O O . PRO A 1 307 ? -0.395 -4.012 15.502 1.00 84.88 307 PRO A O 1
ATOM 2434 N N . VAL A 1 308 ? 0.526 -2.362 16.696 1.00 87.75 308 VAL A N 1
ATOM 2435 C CA . VAL A 1 308 ? 1.799 -2.320 15.968 1.00 87.75 308 VAL A CA 1
ATOM 2436 C C . VAL A 1 308 ? 3.015 -2.454 16.880 1.00 87.75 308 VAL A C 1
ATOM 2438 O O . VAL A 1 308 ? 4.105 -2.041 16.500 1.00 87.75 308 VAL A O 1
ATOM 2441 N N . SER A 1 309 ? 2.837 -2.997 18.086 1.00 83.12 309 SER A N 1
ATOM 2442 C CA . SER A 1 309 ? 3.948 -3.356 18.969 1.00 83.12 309 SER A CA 1
ATOM 2443 C C . SER A 1 309 ? 4.439 -4.783 18.656 1.00 83.12 309 SER A C 1
ATOM 2445 O O . SER A 1 309 ? 3.610 -5.693 18.587 1.00 83.12 309 SER A O 1
ATOM 2447 N N . PRO A 1 310 ? 5.754 -5.028 18.468 1.00 85.00 310 PRO A N 1
ATOM 2448 C CA . PRO A 1 310 ? 6.852 -4.059 18.482 1.00 85.00 310 PRO A CA 1
ATOM 2449 C C . PRO A 1 310 ? 6.864 -3.155 17.241 1.00 85.00 310 PRO A C 1
ATOM 2451 O O . PRO A 1 310 ? 6.535 -3.586 16.136 1.00 85.00 310 PRO A O 1
ATOM 2454 N N . TYR A 1 311 ? 7.300 -1.907 17.431 1.00 86.00 311 TYR A N 1
ATOM 2455 C CA . TYR A 1 311 ? 7.231 -0.871 16.401 1.00 86.00 311 TYR A CA 1
ATOM 2456 C C . TYR A 1 311 ? 8.113 -1.168 15.176 1.00 86.00 311 TYR A C 1
ATOM 2458 O O . TYR A 1 311 ? 9.255 -1.616 15.321 1.00 86.00 311 TYR A O 1
ATOM 2466 N N . PRO A 1 312 ? 7.619 -0.873 13.961 1.00 88.00 312 PRO A N 1
ATOM 2467 C CA . PRO A 1 312 ? 8.377 -1.062 12.734 1.00 88.00 312 PRO A CA 1
ATOM 2468 C C . PRO A 1 312 ? 9.507 -0.039 12.602 1.00 88.00 312 PRO A C 1
ATOM 2470 O O . PRO A 1 312 ? 9.405 1.094 13.068 1.00 88.00 312 PRO A O 1
ATOM 2473 N N . SER A 1 313 ? 10.580 -0.427 11.912 1.00 83.75 313 SER A N 1
ATOM 2474 C CA . SER A 1 313 ? 11.785 0.398 11.757 1.00 83.75 313 SER A CA 1
ATOM 2475 C C . SER A 1 313 ? 11.744 1.331 10.545 1.00 83.75 313 SER A C 1
ATOM 2477 O O . SER A 1 313 ? 12.578 2.223 10.428 1.00 83.75 313 SER A O 1
ATOM 2479 N N . THR A 1 314 ? 10.817 1.110 9.609 1.00 84.50 314 THR A N 1
ATOM 2480 C CA . THR A 1 314 ? 10.699 1.876 8.355 1.00 84.50 314 THR A CA 1
ATOM 2481 C C . THR A 1 314 ? 9.236 2.060 7.961 1.00 84.50 314 THR A C 1
ATOM 2483 O O . THR A 1 314 ? 8.370 1.300 8.392 1.00 84.50 314 THR A O 1
ATOM 2486 N N . GLY A 1 315 ? 8.939 3.064 7.129 1.00 82.75 315 GLY A N 1
ATOM 2487 C CA . GLY A 1 315 ? 7.587 3.277 6.596 1.00 82.75 315 GLY A CA 1
ATOM 2488 C C . GLY A 1 315 ? 6.533 3.584 7.667 1.00 82.75 315 GLY A C 1
ATOM 2489 O O . GLY A 1 315 ? 5.371 3.230 7.497 1.00 82.75 315 GLY A O 1
ATOM 2490 N N . THR A 1 316 ? 6.930 4.201 8.781 1.00 89.44 316 THR A N 1
ATOM 2491 C CA . THR A 1 316 ? 6.070 4.464 9.949 1.00 89.44 316 THR A CA 1
ATOM 2492 C C . THR A 1 316 ? 5.007 5.535 9.698 1.00 89.44 316 THR A C 1
ATOM 2494 O O . THR A 1 316 ? 4.022 5.601 10.425 1.00 89.44 316 THR A O 1
ATOM 2497 N N . GLU A 1 317 ? 5.160 6.338 8.644 1.00 89.25 317 GLU A N 1
ATOM 2498 C CA . GLU A 1 317 ? 4.239 7.416 8.266 1.00 89.25 317 GLU A CA 1
ATOM 2499 C C . GLU A 1 317 ? 2.785 6.950 8.124 1.00 89.25 317 GLU A C 1
ATOM 2501 O O . GLU A 1 317 ? 1.872 7.621 8.601 1.00 89.25 317 GLU A O 1
ATOM 2506 N N . VAL A 1 318 ? 2.566 5.760 7.556 1.00 90.56 318 VAL A N 1
ATOM 2507 C CA . VAL A 1 318 ? 1.221 5.184 7.384 1.00 90.56 318 VAL A CA 1
ATOM 2508 C C . VAL A 1 318 ? 0.509 4.927 8.718 1.00 90.56 318 VAL A C 1
ATOM 2510 O O . VAL A 1 318 ? -0.718 4.927 8.780 1.00 90.56 318 VAL A O 1
ATOM 2513 N N . LEU A 1 319 ? 1.261 4.758 9.810 1.00 94.19 319 LEU A N 1
ATOM 2514 C CA . LEU A 1 319 ? 0.711 4.488 11.137 1.00 94.19 319 LEU A CA 1
ATOM 2515 C C . LEU A 1 319 ? 0.053 5.720 11.764 1.00 94.19 319 LEU A C 1
ATOM 2517 O O . LEU A 1 319 ? -0.779 5.573 12.657 1.00 94.19 319 LEU A O 1
ATOM 2521 N N . LYS A 1 320 ? 0.331 6.930 11.258 1.00 95.00 320 LYS A N 1
ATOM 2522 C CA . LYS A 1 320 ? -0.389 8.154 11.655 1.00 95.00 320 LYS A CA 1
ATOM 2523 C C . LYS A 1 320 ? -1.901 8.013 11.461 1.00 95.00 320 LYS A C 1
ATOM 2525 O O . LYS A 1 320 ? -2.668 8.600 12.221 1.00 95.00 320 LYS A O 1
ATOM 2530 N N . ASN A 1 321 ? -2.325 7.172 10.517 1.00 94.12 321 ASN A N 1
ATOM 2531 C CA . ASN A 1 321 ? -3.731 6.903 10.245 1.00 94.12 321 ASN A CA 1
ATOM 2532 C C . ASN A 1 321 ? -4.469 6.199 11.401 1.00 94.12 321 ASN A C 1
ATOM 2534 O O . ASN A 1 321 ? -5.696 6.180 11.393 1.00 94.12 321 ASN A O 1
ATOM 2538 N N . LEU A 1 322 ? -3.766 5.671 12.413 1.00 96.19 322 LEU A N 1
ATOM 2539 C CA . LEU A 1 322 ? -4.374 5.109 13.629 1.00 96.19 322 LEU A CA 1
ATOM 2540 C C . LEU A 1 322 ? -4.867 6.198 14.609 1.00 96.19 322 LEU A C 1
ATOM 2542 O O . LEU A 1 322 ? -5.748 5.946 15.432 1.00 96.19 322 LEU A O 1
ATOM 2546 N N . MET A 1 323 ? -4.338 7.427 14.521 1.00 96.81 323 MET A N 1
ATOM 2547 C CA . MET A 1 323 ? -4.639 8.509 15.473 1.00 96.81 323 MET A CA 1
ATOM 2548 C C . MET A 1 323 ? -6.115 8.926 15.542 1.00 96.81 323 MET A C 1
ATOM 2550 O O . MET A 1 323 ? -6.601 9.134 16.657 1.00 96.81 323 MET A O 1
ATOM 2554 N N . PRO A 1 324 ? -6.869 9.017 14.427 1.00 95.12 324 PRO A N 1
ATOM 2555 C CA . PRO A 1 324 ? -8.305 9.282 14.480 1.00 95.12 324 PRO A CA 1
ATOM 2556 C C . PRO A 1 324 ? -9.076 8.322 15.397 1.00 95.12 324 PRO A C 1
ATOM 2558 O O . PRO A 1 324 ? -9.973 8.765 16.111 1.00 95.12 324 PRO A O 1
ATOM 2561 N N . GLY A 1 325 ? -8.696 7.039 15.449 1.00 96.19 325 GLY A N 1
ATOM 2562 C CA . GLY A 1 325 ? -9.331 6.059 16.334 1.00 96.19 325 GLY A CA 1
ATOM 2563 C C . GLY A 1 325 ? -9.107 6.372 17.818 1.00 96.19 325 GLY A C 1
ATOM 2564 O O . GLY A 1 325 ? -10.061 6.377 18.597 1.00 96.19 325 GLY A O 1
ATOM 2565 N N . TYR A 1 326 ? -7.877 6.736 18.202 1.00 98.00 326 TYR A N 1
ATOM 2566 C CA . TYR A 1 326 ? -7.570 7.182 19.568 1.00 98.00 326 TYR A CA 1
ATOM 2567 C C . TYR A 1 326 ? -8.341 8.451 19.951 1.00 98.00 326 TYR A C 1
ATOM 2569 O O . TYR A 1 326 ? -8.816 8.565 21.079 1.00 98.00 326 TYR A O 1
ATOM 2577 N N . ILE A 1 327 ? -8.485 9.403 19.021 1.00 97.69 327 ILE A N 1
ATOM 2578 C CA . ILE A 1 327 ? -9.212 10.659 19.257 1.00 97.69 327 ILE A CA 1
ATOM 2579 C C . ILE A 1 327 ? -10.700 10.385 19.504 1.00 97.69 327 ILE A C 1
ATOM 2581 O O . ILE A 1 327 ? -11.278 10.948 20.435 1.00 97.69 327 ILE A O 1
ATOM 2585 N N . VAL A 1 328 ? -11.320 9.516 18.697 1.00 95.69 328 VAL A N 1
ATOM 2586 C CA . VAL A 1 328 ? -12.722 9.103 18.882 1.00 95.69 328 VAL A CA 1
ATOM 2587 C C . VAL A 1 328 ? -12.910 8.444 20.247 1.00 95.69 328 VAL A C 1
ATOM 2589 O O . VAL A 1 328 ? -13.792 8.852 21.006 1.00 95.69 328 VAL A O 1
ATOM 2592 N N . LEU A 1 329 ? -12.045 7.488 20.592 1.00 97.62 329 LEU A N 1
ATOM 2593 C CA . LEU A 1 329 ? -12.120 6.760 21.857 1.00 97.62 329 LEU A CA 1
ATOM 2594 C C . LEU A 1 329 ? -11.930 7.684 23.073 1.00 97.62 329 LEU A C 1
ATOM 2596 O O . LEU A 1 329 ? -12.701 7.621 24.029 1.00 97.62 329 LEU A O 1
ATOM 2600 N N . TYR A 1 330 ? -10.957 8.600 23.014 1.00 98.19 330 TYR A N 1
ATOM 2601 C CA . TYR A 1 330 ? -10.718 9.583 24.071 1.00 98.19 330 TYR A CA 1
ATOM 2602 C C . TYR A 1 330 ? -11.927 10.497 24.282 1.00 98.19 330 TYR A C 1
ATOM 2604 O O . TYR A 1 330 ? -12.354 10.695 25.417 1.00 98.19 330 TYR A O 1
ATOM 2612 N N . ARG A 1 331 ? -12.499 11.041 23.199 1.00 96.88 331 ARG A N 1
ATOM 2613 C CA . ARG A 1 331 ? -13.664 11.936 23.279 1.00 96.88 331 ARG A CA 1
ATOM 2614 C C . ARG A 1 331 ? -14.877 11.242 23.882 1.00 96.88 331 ARG A C 1
ATOM 2616 O O . ARG A 1 331 ? -15.563 11.859 24.691 1.00 96.88 331 ARG A O 1
ATOM 2623 N N . HIS A 1 332 ? -15.106 9.978 23.525 1.00 96.75 332 HIS A N 1
ATOM 2624 C CA . HIS A 1 332 ? -16.150 9.171 24.144 1.00 96.75 332 HIS A CA 1
ATOM 2625 C C . HIS A 1 332 ? -15.923 9.072 25.660 1.00 96.75 332 HIS A C 1
ATOM 2627 O O . HIS A 1 332 ? -16.745 9.557 26.440 1.00 96.75 332 HIS A O 1
ATOM 2633 N N . TYR A 1 333 ? -14.766 8.554 26.082 1.00 98.06 333 TYR A N 1
ATOM 2634 C CA . TYR A 1 333 ? -14.482 8.347 27.501 1.00 98.06 333 TYR A CA 1
ATOM 2635 C C . TYR A 1 333 ? -14.388 9.637 28.313 1.00 98.06 333 TYR A C 1
ATOM 2637 O O . TYR A 1 333 ? -14.763 9.643 29.479 1.00 98.06 333 TYR A O 1
ATOM 2645 N N . LYS A 1 334 ? -14.000 10.769 27.719 1.00 97.19 334 LYS A N 1
ATOM 2646 C CA . LYS A 1 334 ? -14.027 12.068 28.411 1.00 97.19 334 LYS A CA 1
ATOM 2647 C C . LYS A 1 334 ? -15.419 12.401 28.969 1.00 97.19 334 LYS A C 1
ATOM 2649 O O . LYS A 1 334 ?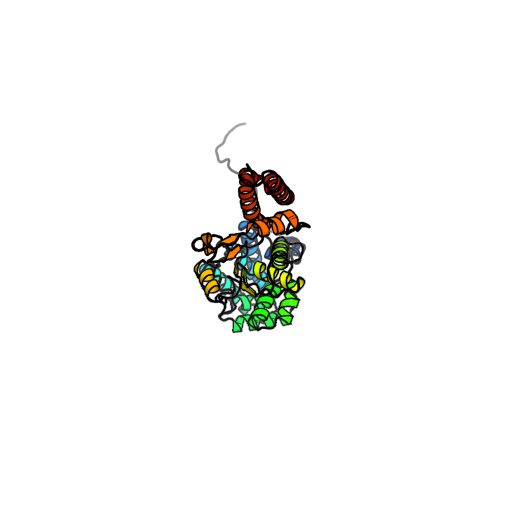 -15.516 13.109 29.966 1.00 97.19 334 LYS A O 1
ATOM 2654 N N . THR A 1 335 ? -16.474 11.889 28.335 1.00 96.19 335 THR A N 1
ATOM 2655 C CA . THR A 1 335 ? -17.869 12.111 28.743 1.00 96.19 335 THR A CA 1
ATOM 2656 C C . THR A 1 335 ? -18.475 10.969 29.562 1.00 96.19 335 THR A C 1
ATOM 2658 O O . THR A 1 335 ? -19.505 11.181 30.195 1.00 96.19 335 THR A O 1
ATOM 2661 N N . THR A 1 336 ? -17.860 9.781 29.572 1.00 97.00 336 THR A N 1
ATOM 2662 C CA . THR A 1 336 ? -18.447 8.561 30.162 1.00 97.00 336 THR A CA 1
ATOM 2663 C C . THR A 1 336 ? -17.597 7.923 31.264 1.00 97.00 336 THR A C 1
ATOM 2665 O O . THR A 1 336 ? -18.156 7.361 32.199 1.00 97.00 336 THR A O 1
ATOM 2668 N N . ASP A 1 337 ? -16.266 8.013 31.181 1.00 97.56 337 ASP A N 1
ATOM 2669 C CA . ASP A 1 337 ? -15.303 7.393 32.101 1.00 97.56 337 ASP A CA 1
ATOM 2670 C C . ASP A 1 337 ? -13.943 8.124 32.033 1.00 97.56 337 ASP A C 1
ATOM 2672 O O . ASP A 1 337 ? -13.113 7.896 31.145 1.00 97.56 337 ASP A O 1
ATOM 2676 N N . THR A 1 338 ? -13.688 9.023 32.986 1.00 96.69 338 THR A N 1
ATOM 2677 C CA . THR A 1 338 ? -12.476 9.861 32.992 1.00 96.69 338 THR A CA 1
ATOM 2678 C C . THR A 1 338 ? -11.187 9.061 33.190 1.00 96.69 338 THR A C 1
ATOM 2680 O O . THR A 1 338 ? -10.132 9.472 32.696 1.00 96.69 338 THR A O 1
ATOM 2683 N N . THR A 1 339 ? -11.251 7.902 33.850 1.00 97.25 339 THR A N 1
ATOM 2684 C CA . THR A 1 339 ? -10.103 7.005 34.013 1.00 97.25 339 THR A CA 1
ATOM 2685 C C . THR A 1 339 ? -9.722 6.386 32.674 1.00 97.25 339 THR A C 1
ATOM 2687 O O . THR A 1 339 ? -8.557 6.466 32.272 1.00 97.25 339 THR A O 1
ATOM 2690 N N . LYS A 1 340 ? -10.693 5.850 31.925 1.00 97.62 340 LYS A N 1
ATOM 2691 C CA . LYS A 1 340 ? -10.438 5.330 30.573 1.00 97.62 340 LYS A CA 1
ATOM 2692 C C . LYS A 1 340 ? -10.027 6.422 29.590 1.00 97.62 340 LYS A C 1
ATOM 2694 O O . LYS A 1 340 ? -9.218 6.168 28.695 1.00 97.62 340 LYS A O 1
ATOM 2699 N N . ALA A 1 341 ? -10.507 7.653 29.773 1.00 98.06 341 ALA A N 1
ATOM 2700 C CA . ALA A 1 341 ? -10.059 8.795 28.978 1.00 98.06 341 ALA A CA 1
ATOM 2701 C C . ALA A 1 341 ? -8.558 9.055 29.183 1.00 98.06 341 ALA A C 1
ATOM 2703 O O . ALA A 1 341 ? -7.810 9.181 28.210 1.00 98.06 341 ALA A O 1
ATOM 2704 N N . ALA A 1 342 ? -8.095 9.073 30.438 1.00 97.94 342 ALA A N 1
ATOM 2705 C CA . ALA A 1 342 ? -6.680 9.241 30.763 1.00 97.94 342 ALA A CA 1
ATOM 2706 C C . ALA A 1 342 ? -5.818 8.094 30.208 1.00 97.94 342 ALA A C 1
ATOM 2708 O O . ALA A 1 342 ? -4.778 8.353 29.602 1.00 97.94 342 ALA A O 1
ATOM 2709 N N . GLN A 1 343 ? -6.279 6.844 30.334 1.00 97.31 343 GLN A N 1
ATOM 2710 C CA . GLN A 1 343 ? -5.604 5.669 29.764 1.00 97.31 343 GLN A CA 1
ATOM 2711 C C . GLN A 1 343 ? -5.495 5.755 28.238 1.00 97.31 343 GLN A C 1
ATOM 2713 O O . GLN A 1 343 ? -4.422 5.544 27.679 1.00 97.31 343 GLN A O 1
ATOM 2718 N N . THR A 1 344 ? -6.581 6.134 27.561 1.00 98.00 344 THR A N 1
ATOM 2719 C CA . THR A 1 344 ? -6.604 6.282 26.100 1.00 98.00 344 THR A CA 1
ATOM 2720 C C . THR A 1 344 ? -5.646 7.376 25.637 1.00 98.00 344 THR A C 1
ATOM 2722 O O . THR A 1 344 ? -4.891 7.175 24.687 1.00 98.00 344 THR A O 1
ATOM 2725 N N . LYS A 1 345 ? -5.635 8.527 26.324 1.00 98.12 345 LYS A N 1
ATOM 2726 C CA . LYS A 1 345 ? -4.691 9.618 26.050 1.00 98.12 345 LYS A CA 1
ATOM 2727 C C . LYS A 1 345 ? -3.245 9.163 26.231 1.00 98.12 345 LYS A C 1
ATOM 2729 O O . LYS A 1 345 ? -2.403 9.512 25.408 1.00 98.12 345 LYS A O 1
ATOM 2734 N N . GLN A 1 346 ? -2.960 8.398 27.283 1.00 97.50 346 GLN A N 1
ATOM 2735 C CA . GLN A 1 346 ? -1.620 7.882 27.537 1.00 97.50 346 GLN A CA 1
ATOM 2736 C C . GLN A 1 346 ? -1.190 6.886 26.452 1.00 97.50 346 GLN A C 1
ATOM 2738 O O . GLN A 1 346 ? -0.127 7.068 25.872 1.00 97.50 346 GLN A O 1
ATOM 2743 N N . ALA A 1 347 ? -2.048 5.930 26.081 1.00 96.88 347 ALA A N 1
ATOM 2744 C CA . ALA A 1 347 ? -1.770 4.988 24.996 1.00 96.88 347 ALA A CA 1
ATOM 2745 C C . ALA A 1 347 ? -1.520 5.702 23.653 1.00 96.88 347 ALA A C 1
ATOM 2747 O O . ALA A 1 347 ? -0.562 5.390 22.948 1.00 96.88 347 ALA A O 1
ATOM 2748 N N . ALA A 1 348 ? -2.338 6.710 23.322 1.00 97.69 348 ALA A N 1
ATOM 2749 C CA . ALA A 1 348 ? -2.158 7.528 22.123 1.00 97.69 348 ALA A CA 1
ATOM 2750 C C . ALA A 1 348 ? -0.833 8.305 22.144 1.00 97.69 348 ALA A C 1
ATOM 2752 O O . ALA A 1 348 ? -0.154 8.419 21.122 1.00 97.69 348 ALA A O 1
ATOM 2753 N N . LYS A 1 349 ? -0.467 8.839 23.316 1.00 96.94 349 LYS A N 1
ATOM 2754 C CA . LYS A 1 349 ? 0.791 9.548 23.531 1.00 96.94 349 LYS A CA 1
ATOM 2755 C C . LYS A 1 349 ? 1.982 8.619 23.352 1.00 96.94 349 LYS A C 1
ATOM 2757 O O . LYS A 1 349 ? 2.863 8.963 22.574 1.00 96.94 349 LYS A O 1
ATOM 2762 N N . ASP A 1 350 ? 1.990 7.457 23.996 1.00 95.12 350 ASP A N 1
ATOM 2763 C CA . ASP A 1 350 ? 3.093 6.494 23.905 1.00 95.12 350 ASP A CA 1
ATOM 2764 C C . ASP A 1 350 ? 3.308 6.044 22.456 1.00 95.12 350 ASP A C 1
ATOM 2766 O O . ASP A 1 350 ? 4.421 6.121 21.932 1.00 95.12 350 ASP A O 1
ATOM 2770 N N . PHE A 1 351 ? 2.217 5.693 21.768 1.00 95.44 351 PHE A N 1
ATOM 2771 C CA . PHE A 1 351 ? 2.223 5.345 20.349 1.00 95.44 351 PHE A CA 1
ATOM 2772 C C . PHE A 1 351 ? 2.813 6.456 19.466 1.00 95.44 351 PHE A C 1
ATOM 2774 O O . PHE A 1 351 ? 3.731 6.224 18.675 1.00 95.44 351 PHE A O 1
ATOM 2781 N N . ALA A 1 352 ? 2.312 7.683 19.604 1.00 95.19 352 ALA A N 1
ATOM 2782 C CA . ALA A 1 352 ? 2.716 8.792 18.750 1.00 95.19 352 ALA A CA 1
ATOM 2783 C C . ALA A 1 352 ? 4.097 9.366 19.103 1.00 95.19 352 ALA A C 1
ATOM 2785 O O . ALA A 1 352 ? 4.775 9.908 18.229 1.00 95.19 352 ALA A O 1
ATOM 2786 N N . GLN A 1 353 ? 4.523 9.284 20.367 1.00 94.62 353 GLN A N 1
ATOM 2787 C CA . GLN A 1 353 ? 5.855 9.707 20.801 1.00 94.62 353 GLN A CA 1
ATOM 2788 C C . GLN A 1 353 ? 6.923 8.749 20.286 1.00 94.62 353 GLN A C 1
ATOM 2790 O O . GLN A 1 353 ? 7.924 9.215 19.746 1.00 94.62 353 GLN A O 1
ATOM 2795 N N . GLN A 1 354 ? 6.676 7.438 20.360 1.00 91.69 354 GLN A N 1
ATOM 2796 C CA . GLN A 1 354 ? 7.594 6.427 19.835 1.00 91.69 354 GLN A CA 1
ATOM 2797 C C . GLN A 1 354 ? 7.861 6.600 18.333 1.00 91.69 354 GLN A C 1
ATOM 2799 O O . GLN A 1 354 ? 8.946 6.289 17.846 1.00 91.69 354 GLN A O 1
ATOM 2804 N N . LEU A 1 355 ? 6.877 7.122 17.599 1.00 90.88 355 LEU A N 1
ATOM 2805 C CA . LEU A 1 355 ? 6.951 7.359 16.160 1.00 90.88 355 LEU A CA 1
ATOM 2806 C C . LEU A 1 355 ? 7.241 8.826 15.787 1.00 90.88 355 LEU A C 1
ATOM 2808 O O . LEU A 1 355 ? 7.230 9.174 14.607 1.00 90.88 355 LEU A O 1
ATOM 2812 N N . GLY A 1 356 ? 7.504 9.690 16.773 1.00 93.19 356 GLY A N 1
ATOM 2813 C CA . GLY A 1 356 ? 7.957 11.066 16.553 1.00 93.19 356 GLY A CA 1
ATOM 2814 C C . GLY A 1 356 ? 6.896 12.048 16.041 1.00 93.19 356 GLY A C 1
ATOM 2815 O O . GLY A 1 356 ? 7.256 13.065 15.454 1.00 93.19 356 GLY A O 1
ATOM 2816 N N . PHE A 1 357 ? 5.599 11.788 16.243 1.00 94.88 357 PHE A N 1
ATOM 2817 C CA . PHE A 1 357 ? 4.519 12.649 15.732 1.00 94.88 357 PHE A CA 1
ATOM 2818 C C . PHE A 1 357 ? 3.475 13.101 16.765 1.00 94.88 357 PHE A C 1
ATOM 2820 O O . PHE A 1 357 ? 2.474 13.702 16.379 1.00 94.88 357 PHE A O 1
ATOM 2827 N N . TRP A 1 358 ? 3.690 12.884 18.069 1.00 96.25 358 TRP A N 1
ATOM 2828 C CA . TRP A 1 358 ? 2.745 13.309 19.122 1.00 96.25 358 TRP A CA 1
ATOM 2829 C C . TRP A 1 358 ? 2.370 14.796 19.069 1.00 96.25 358 TRP A C 1
ATOM 2831 O O . TRP A 1 358 ? 1.196 15.138 19.214 1.00 96.25 358 TRP A O 1
ATOM 2841 N N . ASN A 1 359 ? 3.335 15.678 18.802 1.00 96.06 359 ASN A N 1
ATOM 2842 C CA . ASN A 1 359 ? 3.103 17.126 18.780 1.00 96.06 359 ASN A CA 1
ATOM 2843 C C . ASN A 1 359 ? 2.040 17.541 17.748 1.00 96.06 359 ASN A C 1
ATOM 2845 O O . ASN A 1 359 ? 1.329 18.517 17.967 1.00 96.06 359 ASN A O 1
ATOM 2849 N N . ASN A 1 360 ? 1.870 16.767 16.671 1.00 95.62 360 ASN A N 1
ATOM 2850 C CA . ASN A 1 360 ? 0.857 17.027 15.646 1.00 95.62 360 ASN A CA 1
ATOM 2851 C C . ASN A 1 360 ? -0.570 16.745 16.143 1.00 95.62 360 ASN A C 1
ATOM 2853 O O . ASN A 1 360 ? -1.532 17.208 15.533 1.00 95.62 360 ASN A O 1
ATOM 2857 N N . TYR A 1 361 ? -0.712 15.972 17.226 1.00 96.38 361 TYR A N 1
ATOM 2858 C CA . TYR A 1 361 ? -1.997 15.471 17.708 1.00 96.38 361 TYR A CA 1
ATOM 2859 C C . TYR A 1 361 ? -2.350 15.885 19.140 1.00 96.38 361 TYR A C 1
ATOM 2861 O O . TYR A 1 361 ? -3.496 15.707 19.549 1.00 96.38 361 TYR A O 1
ATOM 2869 N N . GLN A 1 362 ? -1.415 16.449 19.908 1.00 96.31 362 GLN A N 1
ATOM 2870 C CA . GLN A 1 362 ? -1.624 16.759 21.327 1.00 96.31 362 GLN A CA 1
ATOM 2871 C C . GLN A 1 362 ? -2.884 17.605 21.590 1.00 96.31 362 GLN A C 1
ATOM 2873 O O . GLN A 1 362 ? -3.588 17.361 22.569 1.00 96.31 362 GLN A O 1
ATOM 2878 N N . SER A 1 363 ? -3.199 18.565 20.712 1.00 96.69 363 SER A N 1
ATOM 2879 C CA . SER A 1 363 ? -4.359 19.457 20.859 1.00 96.69 363 SER A CA 1
ATOM 2880 C C . SER A 1 363 ? -5.711 18.734 20.825 1.00 96.69 363 SER A C 1
ATOM 2882 O O . SER A 1 363 ? -6.682 19.244 21.383 1.00 96.69 363 SER A O 1
ATOM 2884 N N . TYR A 1 364 ? -5.785 17.535 20.236 1.00 96.62 364 TYR A N 1
ATOM 2885 C CA . TYR A 1 364 ? -7.009 16.727 20.200 1.00 96.62 364 TYR A CA 1
ATOM 2886 C C . TYR A 1 364 ? -7.299 15.995 21.520 1.00 96.62 364 TYR A C 1
ATOM 2888 O O . TYR A 1 364 ? -8.395 15.456 21.676 1.00 96.62 364 TYR A O 1
ATOM 2896 N N . PHE A 1 365 ? -6.350 15.997 22.464 1.00 96.44 365 PHE A N 1
ATOM 2897 C CA . PHE A 1 365 ? -6.436 15.303 23.755 1.00 96.44 365 PHE A CA 1
ATOM 2898 C C . PHE A 1 365 ? -6.509 16.262 24.955 1.00 96.44 365 PHE A C 1
ATOM 2900 O O . PHE A 1 365 ? -6.062 15.925 26.058 1.00 96.44 365 PHE A O 1
ATOM 2907 N N . ASN A 1 366 ? -7.040 17.466 24.744 1.00 88.06 366 ASN A N 1
ATOM 2908 C CA . ASN A 1 366 ? -7.348 18.428 25.808 1.00 88.06 366 ASN A CA 1
ATOM 2909 C C . ASN A 1 366 ? -8.754 18.223 26.376 1.00 88.06 366 ASN A C 1
ATOM 2911 O O . ASN A 1 366 ? -9.545 17.441 25.793 1.00 88.06 366 ASN A O 1
#

pLDDT: mean 83.1, std 21.29, range [22.23, 98.19]

Foldseek 3Di:
DDDDDDDDDDDPDDDDDDDDDDPPPCVVCVVDVVCDDVVLVVVLPDDDPLVRLVVQLVVLVVVCVVCVQDLVSLLSNLSSLQVSQCVVPVHDRDPVSLVVSVVSLVSNVVSYVDDDLSNLVSCLLNPPFLVSNVVSLVVSCVHPVLPLVSLLVVLLVCVVVVVVVVNLVSLCSHPLLHCLAQLLLLLLLCLVQDDAQAEEEEQDSSNQSSNVNSVVVSVGHYHYHYLQCQPPPGPPRPSPRGALVSVVVVVVVDDPPHWYWYALNHDCRNCVVQVVQWDDQLSITTG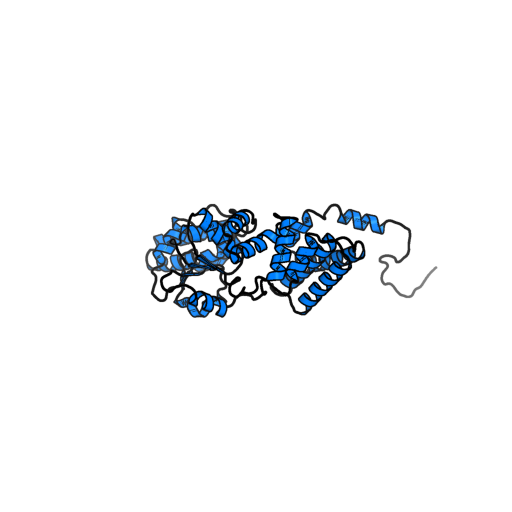HPDDDPNLVSLCCSQQVPPRRPVPHPYNNVSVVSSLVSLLVNLVVCVVPPVVSNVSSLVSSQVSCVVVPHCVVCVVSSD